Protein AF-A0A1J3JPL5-F1 (afdb_monomer_lite)

InterPro domains:
  IPR000715 Glycosyl transferase, family 4 [PF00953] (182-271)
  IPR033895 UDP-GlcNAc-dolichyl-phosphate GlcNAc phosphotransferase [PTHR10571] (70-271)
  IPR033895 UDP-GlcNAc-dolichyl-phosphate GlcNAc phosphotransferase [cd06855] (116-271)

Sequence (271 aa):
RLELLVKSGENKIQRRGIEGANGSAMTARKRTSSVTNPEKPPASAPTEHKKTAVPGEDFRLAPPKLGVILVISSLLCSLYLYLLCFHYNVDDELKRPILINAGLSLVGFFVTLKLIPVAARYVLRRNMFGFDINKRGTPQGEVKVPESLGIAVGIVFLIVAIIFQFFNFTEDSLWLVEYNAALASICFMILLGFVDDVLDVPWRVKLLLPSFATLPLLMAYAGHTTIVIPKPLVSYVGLKILDLGRIYKLYMALLAVFCTNSINIHAGLNG

Structure (mmCIF, N/CA/C/O backbone):
data_AF-A0A1J3JPL5-F1
#
_entry.id   AF-A0A1J3JPL5-F1
#
loop_
_atom_site.group_PDB
_atom_site.id
_atom_site.type_symbol
_atom_site.label_atom_id
_atom_site.label_alt_id
_atom_site.label_comp_id
_atom_site.label_asym_id
_atom_site.label_entity_id
_atom_site.label_seq_id
_atom_site.pdbx_PDB_ins_code
_atom_site.Cartn_x
_atom_site.Cartn_y
_atom_site.Cartn_z
_atom_site.occupancy
_atom_site.B_iso_or_equiv
_atom_site.auth_seq_id
_atom_site.auth_comp_id
_atom_site.auth_asym_id
_atom_site.auth_atom_id
_atom_site.pdbx_PDB_model_num
ATOM 1 N N . ARG A 1 1 ? -8.039 28.093 8.107 1.00 41.44 1 ARG A N 1
ATOM 2 C CA . ARG A 1 1 ? -8.526 26.688 8.213 1.00 41.44 1 ARG A CA 1
ATOM 3 C C . ARG A 1 1 ? -7.439 25.740 8.739 1.00 41.44 1 ARG A C 1
ATOM 5 O O . ARG A 1 1 ? -7.749 24.997 9.657 1.00 41.44 1 ARG A O 1
ATOM 12 N N . LEU A 1 2 ? -6.181 25.824 8.271 1.00 33.47 2 LEU A N 1
ATOM 13 C CA . LEU A 1 2 ? -5.043 25.101 8.879 1.00 33.47 2 LEU A CA 1
ATOM 14 C C . LEU A 1 2 ? -4.768 25.500 10.343 1.00 33.47 2 LEU A C 1
ATOM 16 O O . LEU A 1 2 ? -4.567 24.632 11.181 1.00 33.47 2 LEU A O 1
ATOM 20 N N . GLU A 1 3 ? -4.856 26.786 10.685 1.00 32.69 3 GLU A N 1
ATOM 21 C CA . GLU A 1 3 ? -4.637 27.247 12.071 1.00 32.69 3 GLU A CA 1
ATOM 22 C C . GLU A 1 3 ? -5.673 26.721 13.077 1.00 32.69 3 GLU A C 1
ATOM 24 O O . GLU A 1 3 ? -5.368 26.554 14.256 1.00 32.69 3 GLU A O 1
ATOM 29 N N . LEU A 1 4 ? -6.894 26.415 12.623 1.00 38.00 4 LEU A N 1
ATOM 30 C CA . LEU A 1 4 ? -7.940 25.851 13.483 1.00 38.00 4 LEU A CA 1
ATOM 31 C C . LEU A 1 4 ? -7.684 24.370 13.799 1.00 38.00 4 LEU A C 1
ATOM 33 O O . LEU A 1 4 ? -8.022 23.917 14.890 1.00 38.00 4 LEU A O 1
ATOM 37 N N . LEU A 1 5 ? -7.042 23.635 12.885 1.00 41.31 5 LEU A N 1
ATOM 38 C CA . LEU A 1 5 ? -6.649 22.241 13.108 1.00 41.31 5 LEU A CA 1
ATOM 39 C C . LEU A 1 5 ? -5.433 22.143 14.039 1.00 41.31 5 LEU A C 1
ATOM 41 O O . LEU A 1 5 ? -5.416 21.287 14.920 1.00 41.31 5 LEU A O 1
ATOM 45 N N . VAL A 1 6 ? -4.480 23.075 13.928 1.00 48.12 6 VAL A N 1
ATOM 46 C CA . VAL A 1 6 ? -3.328 23.167 14.844 1.00 48.12 6 VAL A CA 1
ATOM 47 C C . VAL A 1 6 ? -3.779 23.527 16.267 1.00 48.12 6 VAL A C 1
ATOM 49 O O . VAL A 1 6 ? -3.432 22.820 17.212 1.00 48.12 6 VAL A O 1
ATOM 52 N N . LYS A 1 7 ? -4.664 24.524 16.428 1.00 35.78 7 LYS A N 1
ATOM 53 C CA . LYS A 1 7 ? -5.214 24.901 17.748 1.00 35.78 7 LYS A CA 1
ATOM 54 C C . LYS A 1 7 ? -6.072 23.808 18.394 1.00 35.78 7 LYS A C 1
ATOM 56 O O . LYS A 1 7 ? -6.119 23.699 19.620 1.00 35.78 7 LYS A O 1
ATOM 61 N N . SER A 1 8 ? -6.748 22.977 17.596 1.00 39.91 8 SER A N 1
ATOM 62 C CA . SER A 1 8 ? -7.486 21.822 18.123 1.00 39.91 8 SER A CA 1
ATOM 63 C C . SER A 1 8 ? -6.557 20.712 18.631 1.00 39.91 8 SER A C 1
ATOM 65 O O . SER A 1 8 ? -6.952 19.971 19.532 1.00 39.91 8 SER A O 1
ATOM 67 N N . GLY A 1 9 ? -5.343 20.596 18.081 1.00 44.16 9 GLY A N 1
ATOM 68 C CA . GLY A 1 9 ? -4.308 19.673 18.553 1.00 44.16 9 GLY A CA 1
ATOM 69 C C . GLY A 1 9 ? -3.681 20.119 19.876 1.00 44.16 9 GLY A C 1
ATOM 70 O O . GLY A 1 9 ? -3.590 19.325 20.810 1.00 44.16 9 GLY A O 1
ATOM 71 N N . GLU A 1 10 ? -3.348 21.406 20.006 1.00 42.94 10 GLU A N 1
ATOM 72 C CA . GLU A 1 10 ? -2.731 21.974 21.219 1.00 42.94 10 GLU A CA 1
ATOM 73 C C . GLU A 1 10 ? -3.657 21.905 22.448 1.00 42.94 10 GLU A C 1
ATOM 75 O O . GLU A 1 10 ? -3.236 21.495 23.532 1.00 42.94 10 GLU A O 1
ATOM 80 N N . ASN A 1 11 ? -4.957 22.174 22.277 1.00 35.97 11 ASN A N 1
ATOM 81 C CA . ASN A 1 11 ? -5.938 22.049 23.365 1.00 35.97 11 ASN A CA 1
ATOM 82 C C . ASN A 1 11 ? -6.129 20.602 23.861 1.00 35.97 11 ASN A C 1
ATOM 84 O O . ASN A 1 11 ? -6.555 20.384 24.999 1.00 35.97 11 ASN A O 1
ATOM 88 N N . LYS A 1 12 ? -5.808 19.604 23.028 1.00 40.00 12 LYS A N 1
ATOM 89 C CA . LYS A 1 12 ? -5.864 18.180 23.389 1.00 40.00 12 LYS A CA 1
ATOM 90 C C . LYS A 1 12 ? -4.660 17.768 24.251 1.00 40.00 12 LYS A C 1
ATOM 92 O O . LYS A 1 12 ? -4.802 16.896 25.106 1.00 40.00 12 LYS A O 1
ATOM 97 N N . ILE A 1 13 ? -3.517 18.437 24.076 1.00 45.28 13 ILE A N 1
ATOM 98 C CA . ILE A 1 13 ? -2.277 18.215 24.839 1.00 45.28 13 ILE A CA 1
ATOM 99 C C . ILE A 1 13 ? -2.383 18.844 26.238 1.00 45.28 13 ILE A C 1
ATOM 101 O O . ILE A 1 13 ? -2.080 18.184 27.231 1.00 45.28 13 ILE A O 1
ATOM 105 N N . GLN A 1 14 ? -2.918 20.067 26.347 1.00 35.62 14 GLN A N 1
ATOM 106 C CA . GLN A 1 14 ? -3.049 20.767 27.635 1.00 35.62 14 GLN A CA 1
ATOM 107 C C . GLN A 1 14 ? -3.986 20.039 28.621 1.00 35.62 14 GLN A C 1
ATOM 109 O O . GLN A 1 14 ? -3.725 20.012 29.821 1.00 35.62 14 GLN A O 1
ATOM 114 N N . ARG A 1 15 ? -5.070 19.414 28.130 1.00 39.16 15 ARG A N 1
ATOM 115 C CA . ARG A 1 15 ? -6.028 18.693 28.992 1.00 39.16 15 ARG A CA 1
ATOM 116 C C . ARG A 1 15 ? -5.504 17.352 29.510 1.00 39.16 15 ARG A C 1
ATOM 118 O O . ARG A 1 15 ? -5.891 16.959 30.601 1.00 39.16 15 ARG A O 1
ATOM 125 N N . ARG A 1 16 ? -4.592 16.684 28.790 1.00 44.12 16 ARG A N 1
ATOM 126 C CA . ARG A 1 16 ? -3.962 15.435 29.265 1.00 44.12 16 ARG A CA 1
ATOM 127 C C . ARG A 1 16 ? -2.907 15.670 30.355 1.00 44.12 16 ARG A C 1
ATOM 129 O O . ARG A 1 16 ? -2.669 14.772 31.152 1.00 44.12 16 ARG A O 1
ATOM 136 N N . GLY A 1 17 ? -2.305 16.860 30.424 1.00 35.06 17 GLY A N 1
ATOM 137 C CA . GLY A 1 17 ? -1.271 17.188 31.417 1.00 35.06 17 GLY A CA 1
ATOM 138 C C . GLY A 1 17 ? -1.786 17.514 32.826 1.00 35.06 17 GLY A C 1
ATOM 139 O O . GLY A 1 17 ? -1.004 17.485 33.770 1.00 35.06 17 GLY A O 1
ATOM 140 N N . ILE A 1 18 ? -3.080 17.815 32.991 1.00 38.78 18 ILE A N 1
ATOM 141 C CA . ILE A 1 18 ? -3.645 18.272 34.277 1.00 38.78 18 ILE A CA 1
ATOM 142 C C . ILE A 1 18 ? -4.254 17.113 35.091 1.00 38.78 18 ILE A C 1
ATOM 144 O O . ILE A 1 18 ? -4.321 17.191 36.313 1.00 38.78 18 ILE A O 1
ATOM 148 N N . GLU A 1 19 ? -4.615 15.992 34.459 1.00 37.84 19 GLU A N 1
ATOM 149 C CA . GLU A 1 19 ? -5.213 14.831 35.150 1.00 37.84 19 GLU A CA 1
ATOM 150 C C . GLU A 1 19 ? -4.178 13.848 35.747 1.00 37.84 19 GLU A C 1
ATOM 152 O O . GLU A 1 19 ? -4.556 12.843 36.343 1.00 37.84 19 GLU A O 1
ATOM 157 N N . GLY A 1 20 ? -2.873 14.125 35.624 1.00 35.16 20 GLY A N 1
ATOM 158 C CA . GLY A 1 20 ? -1.795 13.182 35.967 1.00 35.16 20 GLY A CA 1
ATOM 159 C C . GLY A 1 20 ? -1.002 13.449 37.253 1.00 35.16 20 GLY A C 1
ATOM 160 O O . GLY A 1 20 ? -0.076 12.695 37.540 1.00 35.16 20 GLY A O 1
ATOM 161 N N . ALA A 1 21 ? -1.307 14.493 38.027 1.00 36.19 21 ALA A N 1
ATOM 162 C CA . ALA A 1 21 ? -0.484 14.868 39.181 1.00 36.19 21 ALA A CA 1
ATOM 163 C C . ALA A 1 21 ? -1.326 15.228 40.410 1.00 36.19 21 ALA A C 1
ATOM 165 O O . ALA A 1 21 ? -1.590 16.398 40.662 1.00 36.19 21 ALA A O 1
ATOM 166 N N . ASN A 1 22 ? -1.737 14.219 41.185 1.00 32.38 22 ASN A N 1
ATOM 167 C CA . ASN A 1 22 ? -1.885 14.335 42.639 1.00 32.38 22 ASN A CA 1
ATOM 168 C C . ASN A 1 22 ? -2.129 12.963 43.281 1.00 32.38 22 ASN A C 1
ATOM 170 O O . ASN A 1 22 ? -3.141 12.321 43.016 1.00 32.38 22 ASN A O 1
ATOM 174 N N . GLY A 1 23 ? -1.228 12.557 44.181 1.00 27.27 23 GLY A N 1
ATOM 175 C CA . GLY A 1 23 ? -1.520 11.523 45.175 1.00 27.27 23 GLY A CA 1
ATOM 176 C C . GLY A 1 23 ? -0.422 10.487 45.398 1.00 27.27 23 GLY A C 1
ATOM 177 O O . GLY A 1 23 ? -0.579 9.345 44.990 1.00 27.27 23 GLY A O 1
ATOM 178 N N . SER A 1 24 ? 0.642 10.852 46.120 1.00 28.86 24 SER A N 1
ATOM 179 C CA . SER A 1 24 ? 1.223 9.956 47.131 1.00 28.86 24 SER A CA 1
ATOM 180 C C . SER A 1 24 ? 2.149 10.740 48.062 1.00 28.86 24 SER A C 1
ATOM 182 O O . SER A 1 24 ? 3.221 11.185 47.662 1.00 28.86 24 SER A O 1
ATOM 184 N N . ALA A 1 25 ? 1.727 10.925 49.310 1.00 29.00 25 ALA A N 1
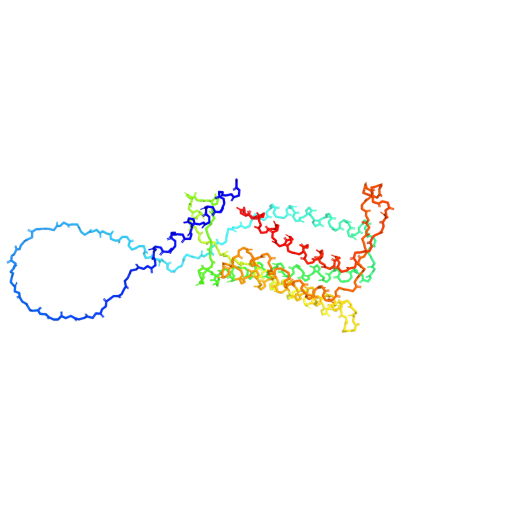ATOM 185 C CA . ALA A 1 25 ? 2.593 11.352 50.399 1.00 29.00 25 ALA A CA 1
ATOM 186 C C . ALA A 1 25 ? 2.282 10.473 51.611 1.00 29.00 25 ALA A C 1
ATOM 188 O O . ALA A 1 25 ? 1.142 10.420 52.071 1.00 29.00 25 ALA A O 1
ATOM 189 N N . MET A 1 26 ? 3.295 9.783 52.129 1.00 26.23 26 MET A N 1
ATOM 190 C CA . MET A 1 26 ? 3.208 9.061 53.392 1.00 26.23 26 MET A CA 1
ATOM 191 C C . MET A 1 26 ? 4.551 9.166 54.112 1.00 26.23 26 MET A C 1
ATOM 193 O O . MET A 1 26 ? 5.509 8.550 53.674 1.00 26.23 26 MET A O 1
ATOM 197 N N . THR A 1 27 ? 4.596 9.914 55.220 1.00 26.75 27 THR A N 1
ATOM 198 C CA . THR A 1 27 ? 5.429 9.604 56.399 1.00 26.75 27 THR A CA 1
ATOM 199 C C . THR A 1 27 ? 4.958 10.386 57.634 1.00 26.75 27 THR A C 1
ATOM 201 O O . THR A 1 27 ? 5.036 11.608 57.692 1.00 26.75 27 THR A O 1
ATOM 204 N N . ALA A 1 28 ? 4.471 9.607 58.603 1.00 26.25 28 ALA A N 1
ATOM 205 C CA . ALA A 1 28 ? 4.428 9.739 60.064 1.00 26.25 28 ALA A CA 1
ATOM 206 C C . ALA A 1 28 ? 4.754 11.074 60.781 1.00 26.25 28 ALA A C 1
ATOM 208 O O . ALA A 1 28 ? 5.889 11.543 60.751 1.00 26.25 28 ALA A O 1
ATOM 209 N N . ARG A 1 29 ? 3.852 11.490 61.695 1.00 25.83 29 ARG A N 1
ATOM 210 C CA . ARG A 1 29 ? 4.220 11.796 63.098 1.00 25.83 29 ARG A CA 1
ATOM 211 C C . ARG A 1 29 ? 3.028 11.729 64.073 1.00 25.83 29 ARG A C 1
ATOM 213 O O . ARG A 1 29 ? 1.902 12.072 63.748 1.00 25.83 29 ARG A O 1
ATOM 220 N N . LYS A 1 30 ? 3.344 11.256 65.278 1.00 25.28 30 LYS A N 1
ATOM 221 C CA . LYS A 1 30 ? 2.524 10.876 66.445 1.00 25.28 30 LYS A CA 1
ATOM 222 C C . LYS A 1 30 ? 2.245 12.078 67.373 1.00 25.28 30 LYS A C 1
ATOM 224 O O . LYS A 1 30 ? 3.200 12.804 67.644 1.00 25.28 30 LYS A O 1
ATOM 229 N N . ARG A 1 31 ? 1.028 12.225 67.936 1.00 25.31 31 ARG A N 1
ATOM 230 C CA . ARG A 1 31 ? 0.729 12.766 69.295 1.00 25.31 31 ARG A CA 1
ATOM 231 C C . ARG A 1 31 ? -0.776 12.701 69.642 1.00 25.31 31 ARG A C 1
ATOM 233 O O . ARG A 1 31 ? -1.604 12.438 68.785 1.00 25.31 31 ARG A O 1
ATOM 240 N N . THR A 1 32 ? -1.060 12.829 70.933 1.00 23.09 32 THR A N 1
ATOM 241 C CA . THR A 1 32 ? -2.105 12.202 71.765 1.00 23.09 32 THR A CA 1
ATOM 242 C C . THR A 1 32 ? -3.350 13.062 72.080 1.00 23.09 32 THR A C 1
ATOM 244 O O . THR A 1 32 ? -3.225 14.266 72.250 1.00 23.09 32 THR A O 1
ATOM 247 N N . SER A 1 33 ? -4.495 12.370 72.254 1.00 24.38 33 SER A N 1
ATOM 248 C CA . SER A 1 33 ? -5.635 12.554 73.202 1.00 24.38 33 SER A CA 1
ATOM 249 C C . SER A 1 33 ? -6.344 13.912 73.405 1.00 24.38 33 SER A C 1
ATOM 251 O O . SER A 1 33 ? -5.737 14.837 73.934 1.00 24.38 33 SER A O 1
ATOM 253 N N . SER A 1 34 ? -7.681 13.959 73.227 1.00 24.31 34 SER A N 1
ATOM 254 C CA . SER A 1 34 ? -8.709 14.040 74.311 1.00 24.31 34 SER A CA 1
ATOM 255 C C . SER A 1 34 ? -10.142 14.382 73.802 1.00 24.31 34 SER A C 1
ATOM 257 O O . SER A 1 34 ? -10.294 15.313 73.027 1.00 24.31 34 SER A O 1
ATOM 259 N N . VAL A 1 35 ? -11.139 13.574 74.242 1.00 26.11 35 VAL A N 1
ATOM 260 C CA . VAL A 1 35 ? -12.499 13.893 74.798 1.00 26.11 35 VAL A CA 1
ATOM 261 C C . VAL A 1 35 ? -13.408 14.842 73.957 1.00 26.11 35 VAL A C 1
ATOM 263 O O . VAL A 1 35 ? -12.996 15.943 73.641 1.00 26.11 35 VAL A O 1
ATOM 266 N N . THR A 1 36 ? -14.646 14.560 73.501 1.00 26.42 36 THR A N 1
ATOM 267 C CA . THR A 1 36 ? -15.900 14.052 74.126 1.00 26.42 36 THR A CA 1
ATOM 268 C C . THR A 1 36 ? -16.977 13.882 73.019 1.00 26.42 36 THR A C 1
ATOM 270 O O . THR A 1 36 ? -16.936 14.612 72.035 1.00 26.42 36 THR A O 1
ATOM 273 N N . ASN A 1 37 ? -17.972 13.005 73.208 1.00 24.16 37 ASN A N 1
ATOM 274 C CA . ASN A 1 37 ? -19.240 12.897 72.439 1.00 24.16 37 ASN A CA 1
ATOM 275 C C . ASN A 1 37 ? -20.404 13.414 73.329 1.00 24.16 37 ASN A C 1
ATOM 277 O O . ASN A 1 37 ? -20.222 13.330 74.550 1.00 24.16 37 ASN A O 1
ATOM 281 N N . PRO A 1 38 ? -21.566 13.910 72.815 1.00 37.50 38 PRO A N 1
ATOM 282 C CA . PRO A 1 38 ? -22.599 13.014 72.240 1.00 37.50 38 PRO A CA 1
ATOM 283 C C . PRO A 1 38 ? -23.593 13.559 71.159 1.00 37.50 38 PRO A C 1
ATOM 285 O O . PRO A 1 38 ? -23.856 14.749 71.055 1.00 37.50 38 PRO A O 1
ATOM 288 N N . GLU A 1 39 ? -24.200 12.585 70.453 1.00 27.91 39 GLU A N 1
ATOM 289 C CA . GLU A 1 39 ? -25.552 12.488 69.826 1.00 27.91 39 GLU A CA 1
ATOM 290 C C . GLU A 1 39 ? -25.968 13.110 68.453 1.00 27.91 39 GLU A C 1
ATOM 292 O O . GLU A 1 39 ? -25.460 14.118 67.990 1.00 27.91 39 GLU A O 1
ATOM 297 N N . LYS A 1 40 ? -26.887 12.372 67.784 1.00 27.92 40 LYS A N 1
ATOM 298 C CA . LYS A 1 40 ? -27.252 12.187 66.337 1.00 27.92 40 LYS A CA 1
ATOM 299 C C . LYS A 1 40 ? -28.338 13.180 65.817 1.00 27.92 40 LYS A C 1
ATOM 301 O O . LYS A 1 40 ? -28.951 13.805 66.676 1.00 27.92 40 LYS A O 1
ATOM 306 N N . PRO A 1 41 ? -28.684 13.308 64.495 1.00 34.78 41 PRO A N 1
ATOM 307 C CA . PRO A 1 41 ? -29.253 12.258 63.597 1.00 34.78 41 PRO A CA 1
ATOM 308 C C . PRO A 1 41 ? -28.713 12.258 62.126 1.00 34.78 41 PRO A C 1
ATOM 310 O O . PRO A 1 41 ? -27.893 13.103 61.780 1.00 34.78 41 PRO A O 1
ATOM 313 N N . PRO A 1 42 ? -29.087 11.290 61.247 1.00 36.81 42 PRO A N 1
ATOM 314 C CA . PRO A 1 42 ? -28.326 10.963 60.034 1.00 36.81 42 PRO A CA 1
ATOM 315 C C . PRO A 1 42 ? -28.787 11.736 58.787 1.00 36.81 42 PRO A C 1
ATOM 317 O O . PRO A 1 42 ? -29.983 11.814 58.516 1.00 36.81 42 PRO A O 1
ATOM 320 N N . ALA A 1 43 ? -27.846 12.217 57.968 1.00 30.09 43 ALA A N 1
ATOM 321 C CA . ALA A 1 43 ? -28.144 12.777 56.649 1.00 30.09 43 ALA A CA 1
ATOM 322 C C . ALA A 1 43 ? -27.091 12.360 55.605 1.00 30.09 43 ALA A C 1
ATOM 324 O O . ALA A 1 43 ? -25.921 12.719 55.696 1.00 30.09 43 ALA A O 1
ATOM 325 N N . SER A 1 44 ? -27.563 11.564 54.638 1.00 29.06 44 SER A N 1
ATOM 326 C CA . SER A 1 44 ? -27.086 11.393 53.255 1.00 29.06 44 SER A CA 1
ATOM 327 C C . SER A 1 44 ? -25.572 11.330 52.998 1.00 29.06 44 SER A C 1
ATOM 329 O O . SER A 1 44 ? -24.917 12.347 52.771 1.00 29.06 44 SER A O 1
ATOM 331 N N . ALA A 1 45 ? -25.047 10.108 52.884 1.00 31.16 45 ALA A N 1
ATOM 332 C CA . ALA A 1 45 ? -23.809 9.854 52.152 1.00 31.16 45 ALA A CA 1
ATOM 333 C C . ALA A 1 45 ? -24.024 10.145 50.648 1.00 31.16 45 ALA A C 1
ATOM 335 O O . ALA A 1 45 ? -25.042 9.710 50.102 1.00 31.16 45 ALA A O 1
ATOM 336 N N . PRO A 1 46 ? -23.098 10.826 49.949 1.00 31.23 46 PRO A N 1
ATOM 337 C CA . PRO A 1 46 ? -23.132 10.891 48.497 1.00 31.23 46 PRO A CA 1
ATOM 338 C C . PRO A 1 46 ? -22.802 9.504 47.945 1.00 31.23 46 PRO A C 1
ATOM 340 O O . PRO A 1 46 ? -21.738 8.946 48.215 1.00 31.23 46 PRO A O 1
ATOM 343 N N . THR A 1 47 ? -23.722 8.943 47.172 1.00 28.80 47 THR A N 1
ATOM 344 C CA . THR A 1 47 ? -23.496 7.766 46.339 1.00 28.80 47 THR A CA 1
ATOM 345 C C . THR A 1 47 ? -22.378 8.077 45.344 1.00 28.80 47 THR A C 1
ATOM 347 O O . THR A 1 47 ? -22.599 8.709 44.312 1.00 28.80 47 THR A O 1
ATOM 350 N N . GLU A 1 48 ? -21.157 7.627 45.637 1.00 30.02 48 GLU A N 1
ATOM 351 C CA . GLU A 1 48 ? -20.146 7.425 44.606 1.00 30.02 48 GLU A CA 1
ATOM 352 C C . GLU A 1 48 ? -20.718 6.420 43.602 1.00 30.02 48 GLU A C 1
ATOM 354 O O . GLU A 1 48 ? -20.807 5.220 43.871 1.00 30.02 48 GLU A O 1
ATOM 359 N N . HIS A 1 49 ? -21.095 6.898 42.417 1.00 32.28 49 HIS A N 1
ATOM 360 C CA . HIS A 1 49 ? -21.237 6.047 41.244 1.00 32.28 49 HIS A CA 1
ATOM 361 C C . HIS A 1 49 ? -19.852 5.522 40.850 1.00 32.28 49 HIS A C 1
ATOM 363 O O . HIS A 1 49 ? -19.246 5.944 39.867 1.00 32.28 49 HIS A O 1
ATOM 369 N N . LYS A 1 50 ? -19.354 4.544 41.608 1.00 30.27 50 LYS A N 1
ATOM 370 C CA . LYS A 1 50 ? -18.366 3.593 41.119 1.00 30.27 50 LYS A CA 1
ATOM 371 C C . LYS A 1 50 ? -19.079 2.775 40.047 1.00 30.27 50 LYS A C 1
ATOM 373 O O . LYS A 1 50 ? -19.734 1.779 40.340 1.00 30.27 50 LYS A O 1
ATOM 378 N N . LYS A 1 51 ? -19.002 3.228 38.792 1.00 32.50 51 LYS A N 1
ATOM 379 C CA . LYS A 1 51 ? -19.219 2.349 37.642 1.00 32.50 51 LYS A CA 1
ATOM 380 C C . LYS A 1 51 ? -18.133 1.284 37.726 1.00 32.50 51 LYS A C 1
ATOM 382 O O . LYS A 1 51 ? -17.003 1.489 37.294 1.00 32.50 51 LYS A O 1
ATOM 387 N N . THR A 1 52 ? -18.470 0.176 38.368 1.00 30.55 52 THR A N 1
ATOM 388 C CA . THR A 1 52 ? -17.753 -1.085 38.276 1.00 30.55 52 THR A CA 1
ATOM 389 C C . THR A 1 52 ? -17.630 -1.387 36.789 1.00 30.55 52 THR A C 1
ATOM 391 O O . THR A 1 52 ? -18.624 -1.680 36.128 1.00 30.55 52 THR A O 1
ATOM 394 N N . ALA A 1 53 ? -16.429 -1.216 36.237 1.00 33.53 53 ALA A N 1
ATOM 395 C CA . ALA A 1 53 ? -16.115 -1.683 34.900 1.00 33.53 53 ALA A CA 1
ATOM 396 C C . ALA A 1 53 ? -16.404 -3.185 34.871 1.00 33.53 53 ALA A C 1
ATOM 398 O O . ALA A 1 53 ? -15.711 -3.970 35.518 1.00 33.53 53 ALA A O 1
ATOM 399 N N . VAL A 1 54 ? -17.472 -3.562 34.173 1.00 33.19 54 VAL A N 1
ATOM 400 C CA . VAL A 1 54 ? -17.788 -4.956 33.889 1.00 33.19 54 VAL A CA 1
ATOM 401 C C . VAL A 1 54 ? -16.639 -5.492 33.028 1.00 33.19 54 VAL A C 1
ATOM 403 O O . VAL A 1 54 ? -16.398 -4.957 31.942 1.00 33.19 54 VAL A O 1
ATOM 406 N N . PRO A 1 55 ? -15.888 -6.508 33.482 1.00 37.16 55 PRO A N 1
ATOM 407 C CA . PRO A 1 55 ? -14.888 -7.150 32.650 1.00 37.16 55 PRO A CA 1
ATOM 408 C C . PRO A 1 55 ? -15.634 -8.033 31.649 1.00 37.16 55 PRO A C 1
ATOM 410 O O . PRO A 1 55 ? -15.999 -9.160 31.967 1.00 37.16 55 PRO A O 1
ATOM 413 N N . GLY A 1 56 ? -15.926 -7.492 30.465 1.00 43.09 56 GLY A N 1
ATOM 414 C CA . GLY A 1 56 ? -16.618 -8.248 29.419 1.00 43.09 56 GLY A CA 1
ATOM 415 C C . GLY A 1 56 ? -17.476 -7.450 28.441 1.00 43.09 56 GLY A C 1
ATOM 416 O O . GLY A 1 56 ? -18.388 -8.033 27.864 1.00 43.09 56 GLY A O 1
ATOM 417 N N . GLU A 1 57 ? -17.234 -6.154 28.213 1.00 48.97 57 GLU A N 1
ATOM 418 C CA . GLU A 1 57 ? -17.736 -5.556 26.968 1.00 48.97 57 GLU A CA 1
ATOM 419 C C . GLU A 1 57 ? -16.927 -6.131 25.803 1.00 48.97 57 GLU A C 1
ATOM 421 O O . GLU A 1 57 ? -15.854 -5.644 25.440 1.00 48.97 57 GLU A O 1
ATOM 426 N N . ASP A 1 58 ? -17.427 -7.243 25.267 1.00 57.47 58 ASP A N 1
ATOM 427 C CA . ASP A 1 58 ? -16.911 -7.870 24.064 1.00 57.47 58 ASP A CA 1
ATOM 428 C C . ASP A 1 58 ? -16.882 -6.826 22.948 1.00 57.47 58 ASP A C 1
ATOM 430 O O . ASP A 1 58 ? -17.921 -6.383 22.455 1.00 57.47 58 ASP A O 1
ATOM 434 N N . PHE A 1 59 ? -15.676 -6.433 22.540 1.00 62.47 59 PHE A N 1
ATOM 435 C CA . PHE A 1 59 ? -15.463 -5.641 21.339 1.00 62.47 59 PHE A CA 1
ATOM 436 C C . PHE A 1 59 ? -16.190 -6.311 20.163 1.00 62.47 59 PHE A C 1
ATOM 438 O O . PHE A 1 59 ? -15.802 -7.387 19.697 1.00 62.47 59 PHE A O 1
ATOM 445 N N . ARG A 1 60 ? -17.270 -5.677 19.703 1.00 67.19 60 ARG A N 1
ATOM 446 C CA . ARG A 1 60 ? -18.099 -6.138 18.589 1.00 67.19 60 ARG A CA 1
ATOM 447 C C . ARG A 1 60 ? -17.861 -5.229 17.395 1.00 67.19 60 ARG A C 1
ATOM 449 O O . ARG A 1 60 ? -18.282 -4.076 17.395 1.00 67.19 60 ARG A O 1
ATOM 456 N N . LEU A 1 61 ? -17.193 -5.759 16.370 1.00 69.12 61 LEU A N 1
ATOM 457 C CA . LEU A 1 61 ? -17.129 -5.086 15.075 1.00 69.12 61 LEU A CA 1
ATOM 458 C C . LEU A 1 61 ? -18.547 -4.926 14.520 1.00 69.12 61 LEU A C 1
ATOM 460 O O . LEU A 1 61 ? -19.358 -5.854 14.591 1.00 69.12 61 LEU A O 1
ATOM 464 N N . ALA A 1 62 ? -18.831 -3.756 13.949 1.00 73.69 62 ALA A N 1
ATOM 465 C CA . ALA A 1 62 ? -20.074 -3.545 13.225 1.00 73.69 62 ALA A CA 1
ATOM 466 C C . ALA A 1 62 ? -20.175 -4.558 12.067 1.00 73.69 62 ALA A C 1
ATOM 468 O O . ALA A 1 62 ? -19.163 -4.839 11.415 1.00 73.69 62 ALA A O 1
ATOM 469 N N . PRO A 1 63 ? -21.370 -5.113 11.795 1.00 76.38 63 PRO A N 1
ATOM 470 C CA . PRO A 1 63 ? -21.533 -6.054 10.702 1.00 76.38 63 PRO A CA 1
ATOM 471 C C . PRO A 1 63 ? -21.187 -5.375 9.366 1.00 76.38 63 PRO A C 1
ATOM 473 O O . PRO A 1 63 ? -21.568 -4.220 9.141 1.00 76.38 63 PRO A O 1
ATOM 476 N N . PRO A 1 64 ? -20.469 -6.066 8.465 1.00 80.88 64 PRO A N 1
ATOM 477 C CA . PRO A 1 64 ? -20.102 -5.505 7.174 1.00 80.88 64 PRO A CA 1
ATOM 478 C C . PRO A 1 64 ? -21.341 -5.269 6.304 1.00 80.88 64 PRO A C 1
ATOM 480 O O . PRO A 1 64 ? -22.277 -6.070 6.290 1.00 80.88 64 PRO A O 1
ATOM 483 N N . LYS A 1 65 ? -21.319 -4.198 5.499 1.00 86.44 65 LYS A N 1
ATOM 484 C CA . LYS A 1 65 ? -22.328 -3.933 4.457 1.00 86.44 65 LYS A CA 1
ATOM 485 C C . LYS A 1 65 ? -22.096 -4.841 3.242 1.00 86.44 65 LYS A C 1
ATOM 487 O O . LYS A 1 65 ? -21.785 -4.362 2.154 1.00 86.44 65 LYS A O 1
ATOM 492 N N . LEU A 1 66 ? -22.232 -6.153 3.441 1.00 85.56 66 LEU A N 1
ATOM 493 C CA . LEU A 1 66 ? -21.895 -7.191 2.459 1.00 85.56 66 LEU A CA 1
ATOM 494 C C . LEU A 1 66 ? -22.538 -6.955 1.094 1.00 85.56 66 LEU A C 1
ATOM 496 O O . LEU A 1 66 ? -21.849 -7.083 0.095 1.00 85.56 66 LEU A O 1
ATOM 500 N N . GLY A 1 67 ? -23.811 -6.551 1.037 1.00 87.56 67 GLY A N 1
ATOM 501 C CA . GLY A 1 67 ? -24.487 -6.284 -0.238 1.00 87.56 67 GLY A CA 1
ATOM 502 C C . GLY A 1 67 ? -23.807 -5.183 -1.058 1.00 87.56 67 GLY A C 1
ATOM 503 O O . GLY A 1 67 ? -23.510 -5.383 -2.230 1.00 87.56 67 GLY A O 1
ATOM 504 N N . VAL A 1 68 ? -23.486 -4.047 -0.430 1.00 88.31 68 VAL A N 1
ATOM 505 C CA . VAL A 1 68 ? -22.795 -2.929 -1.099 1.00 88.31 68 VAL A CA 1
ATOM 506 C C . VAL A 1 68 ? -21.386 -3.341 -1.521 1.00 88.31 68 VAL A C 1
ATOM 508 O O . VAL A 1 68 ? -20.980 -3.070 -2.647 1.00 88.31 68 VAL A O 1
ATOM 511 N N . ILE A 1 69 ? -20.664 -4.032 -0.633 1.00 87.69 69 ILE A N 1
ATOM 512 C CA . ILE A 1 69 ? -19.312 -4.526 -0.911 1.00 87.69 69 ILE A CA 1
ATOM 513 C C . ILE A 1 69 ? -19.341 -5.485 -2.102 1.00 87.69 69 ILE A C 1
ATOM 515 O O . ILE A 1 69 ? -18.583 -5.294 -3.041 1.00 87.69 69 ILE A O 1
ATOM 519 N N . LEU A 1 70 ? -20.250 -6.461 -2.115 1.00 90.50 70 LEU A N 1
ATOM 520 C CA . LEU A 1 70 ? -20.378 -7.436 -3.198 1.00 90.50 70 LEU A CA 1
ATOM 521 C C . LEU A 1 70 ? -20.698 -6.772 -4.536 1.00 90.50 70 LEU A C 1
ATOM 523 O O . LEU A 1 70 ? -20.100 -7.143 -5.539 1.00 90.50 70 LEU A O 1
ATOM 527 N N . VAL A 1 71 ? -21.589 -5.776 -4.563 1.00 93.00 71 VAL A N 1
ATOM 528 C CA . VAL A 1 71 ? -21.919 -5.045 -5.798 1.00 93.00 71 VAL A CA 1
ATOM 529 C C . VAL A 1 71 ? -20.697 -4.297 -6.334 1.00 93.00 71 VAL A C 1
ATOM 531 O O . VAL A 1 71 ? -20.350 -4.455 -7.504 1.00 93.00 71 VAL A O 1
ATOM 534 N N . ILE A 1 72 ? -20.010 -3.524 -5.486 1.00 91.06 72 ILE A N 1
ATOM 535 C CA . ILE A 1 72 ? -18.825 -2.754 -5.896 1.00 91.06 72 ILE A CA 1
ATOM 536 C C . ILE A 1 72 ? -17.687 -3.696 -6.305 1.00 91.06 72 ILE A C 1
ATOM 538 O O . ILE A 1 72 ? -17.087 -3.515 -7.363 1.00 91.06 72 ILE A O 1
ATOM 542 N N . SER A 1 73 ? -17.410 -4.730 -5.508 1.00 90.19 73 SER A N 1
ATOM 543 C CA . SER A 1 73 ? -16.384 -5.727 -5.813 1.00 90.19 73 SER A CA 1
ATOM 544 C C . SER A 1 73 ? -16.698 -6.481 -7.100 1.00 90.19 73 SER A C 1
ATOM 546 O O . SER A 1 73 ? -15.801 -6.664 -7.912 1.00 90.19 73 SER A O 1
ATOM 548 N N . SER A 1 74 ? -17.954 -6.868 -7.338 1.00 92.00 74 SER A N 1
ATOM 549 C CA . SER A 1 74 ? -18.353 -7.522 -8.587 1.00 92.00 74 SER A CA 1
ATOM 550 C C . SER A 1 74 ? -18.154 -6.602 -9.787 1.00 92.00 74 SER A C 1
ATOM 552 O O . SER A 1 74 ? -17.642 -7.051 -10.808 1.00 92.00 74 SER A O 1
ATOM 554 N N . LEU A 1 75 ? -18.510 -5.318 -9.672 1.00 93.25 75 LEU A N 1
ATOM 555 C CA . LEU A 1 75 ? -18.302 -4.340 -10.740 1.00 93.25 75 LEU A CA 1
ATOM 556 C C . LEU A 1 75 ? -16.809 -4.206 -11.077 1.00 93.25 75 LEU A C 1
ATOM 558 O O . LEU A 1 75 ? -16.423 -4.376 -12.232 1.00 93.25 75 LEU A O 1
ATOM 562 N N . LEU A 1 76 ? -15.963 -3.981 -10.069 1.00 91.88 76 LEU A N 1
ATOM 563 C CA . LEU A 1 76 ? -14.520 -3.811 -10.257 1.00 91.88 76 LEU A CA 1
ATOM 564 C C . LEU A 1 76 ? -13.841 -5.093 -10.760 1.00 91.88 76 LEU A C 1
ATOM 566 O O . LEU A 1 76 ? -13.044 -5.035 -11.695 1.00 91.88 76 LEU A O 1
ATOM 570 N N . CYS A 1 77 ? -14.187 -6.255 -10.196 1.00 90.19 77 CYS A N 1
ATOM 571 C CA . CYS A 1 77 ? -13.655 -7.541 -10.642 1.00 90.19 77 CYS A CA 1
ATOM 572 C C . CYS A 1 77 ? -14.102 -7.873 -12.066 1.00 90.19 77 CYS A C 1
ATOM 574 O O . CYS A 1 77 ? -13.290 -8.358 -12.845 1.00 90.19 77 CYS A O 1
ATOM 576 N N . SER A 1 78 ? -15.356 -7.593 -12.435 1.00 91.44 78 SER A N 1
ATOM 577 C CA . SER A 1 78 ? -15.837 -7.840 -13.799 1.00 91.44 78 SER A CA 1
ATOM 578 C C . SER A 1 78 ? -15.094 -6.988 -14.827 1.00 91.44 78 SER A C 1
ATOM 580 O O . SER A 1 78 ? -14.676 -7.513 -15.856 1.00 91.44 78 SER A O 1
ATOM 582 N N . LEU A 1 79 ? -14.840 -5.709 -14.519 1.00 92.12 79 LEU A N 1
ATOM 583 C CA . LEU A 1 79 ? -14.048 -4.828 -15.372 1.00 92.12 79 LEU A CA 1
ATOM 584 C C . LEU A 1 79 ? -12.603 -5.324 -15.495 1.00 92.12 79 LEU A C 1
ATOM 586 O O . LEU A 1 79 ? -12.068 -5.391 -16.599 1.00 92.12 79 LEU A O 1
ATOM 590 N N . TYR A 1 80 ? -11.984 -5.706 -14.377 1.00 88.50 80 TYR A N 1
ATOM 591 C CA . TYR A 1 80 ? -10.625 -6.243 -14.371 1.00 88.50 80 TYR A CA 1
ATOM 592 C C . TYR A 1 80 ? -10.511 -7.533 -15.194 1.00 88.50 80 TYR A C 1
ATOM 594 O O . TYR A 1 80 ? -9.641 -7.634 -16.056 1.00 88.50 80 TYR A O 1
ATOM 602 N N . LEU A 1 81 ? -11.418 -8.492 -14.983 1.00 88.81 81 LEU A N 1
ATOM 603 C CA . LEU A 1 81 ? -11.452 -9.753 -15.726 1.00 88.81 81 LEU A CA 1
ATOM 604 C C . LEU A 1 81 ? -11.737 -9.530 -17.212 1.00 88.81 81 LEU A C 1
ATOM 606 O O . LEU A 1 81 ? -11.120 -10.178 -18.049 1.00 88.81 81 LEU A O 1
ATOM 610 N N . TYR A 1 82 ? -12.619 -8.587 -17.555 1.00 90.44 82 TYR A N 1
ATOM 611 C CA . TYR A 1 82 ? -12.862 -8.222 -18.947 1.00 90.44 82 TYR A CA 1
ATOM 612 C C . TYR A 1 82 ? -11.581 -7.725 -19.626 1.00 90.44 82 TYR A C 1
ATOM 614 O O . TYR A 1 82 ? -11.207 -8.215 -20.692 1.00 90.44 82 TYR A O 1
ATOM 622 N N . LEU A 1 83 ? -10.878 -6.785 -18.987 1.00 90.12 83 LEU A N 1
ATOM 623 C CA . LEU A 1 83 ? -9.630 -6.247 -19.520 1.00 90.12 83 LEU A CA 1
ATOM 624 C C . LEU A 1 83 ? -8.563 -7.337 -19.657 1.00 90.12 83 LEU A C 1
ATOM 626 O O . LEU A 1 83 ? -7.913 -7.417 -20.696 1.00 90.12 83 LEU A O 1
ATOM 630 N N . LEU A 1 84 ? -8.418 -8.186 -18.638 1.00 85.94 84 LEU A N 1
ATOM 631 C CA . LEU A 1 84 ? -7.412 -9.243 -18.592 1.00 85.94 84 LEU A CA 1
ATOM 632 C C . LEU A 1 84 ? -7.665 -10.357 -19.618 1.00 85.94 84 LEU A C 1
ATOM 634 O O . LEU A 1 84 ? -6.715 -10.873 -20.195 1.00 85.94 84 LEU A O 1
ATOM 638 N N . CYS A 1 85 ? -8.924 -10.755 -19.821 1.00 85.38 85 CYS A N 1
ATOM 639 C CA . CYS A 1 85 ? -9.263 -11.917 -20.643 1.00 85.38 85 CYS A CA 1
ATOM 640 C C . CYS A 1 85 ? -9.624 -11.572 -22.093 1.00 85.38 85 CYS A C 1
ATOM 642 O O . CYS A 1 85 ? -9.447 -12.423 -22.961 1.00 85.38 85 CYS A O 1
ATOM 644 N N . PHE A 1 86 ? -10.154 -10.372 -22.362 1.00 87.75 86 PHE A N 1
ATOM 645 C CA . PHE A 1 86 ? -10.712 -10.030 -23.678 1.00 87.75 86 PHE A CA 1
ATOM 646 C C . PHE A 1 86 ? -10.046 -8.834 -24.356 1.00 87.75 86 PHE A C 1
ATOM 648 O O . PHE A 1 86 ? -10.067 -8.762 -25.582 1.00 87.75 86 PHE A O 1
ATOM 655 N N . HIS A 1 87 ? -9.485 -7.885 -23.599 1.00 90.75 87 HIS A N 1
ATOM 656 C CA . HIS A 1 87 ? -8.909 -6.674 -24.191 1.00 90.75 87 HIS A CA 1
ATOM 657 C C . HIS A 1 87 ? -7.394 -6.762 -24.375 1.00 90.75 87 HIS A C 1
ATOM 659 O O . HIS A 1 87 ? -6.879 -6.412 -25.435 1.00 90.75 87 HIS A O 1
ATOM 665 N N . TYR A 1 88 ? -6.681 -7.226 -23.349 1.00 88.06 88 TYR A N 1
ATOM 666 C CA . TYR A 1 88 ? -5.232 -7.358 -23.388 1.00 88.06 88 TYR A CA 1
ATOM 667 C C . TYR A 1 88 ? -4.828 -8.785 -23.741 1.00 88.06 88 TYR A C 1
ATOM 669 O O . TYR A 1 88 ? -5.298 -9.747 -23.139 1.00 88.06 88 TYR A O 1
ATOM 677 N N . ASN A 1 89 ? -3.921 -8.917 -24.707 1.00 87.69 89 ASN A N 1
ATOM 678 C CA . ASN A 1 89 ? -3.290 -10.193 -25.008 1.00 87.69 89 ASN A CA 1
ATOM 679 C C . ASN A 1 89 ? -2.150 -10.408 -24.005 1.00 87.69 89 ASN A C 1
ATOM 681 O O . ASN A 1 89 ? -1.075 -9.833 -24.153 1.00 87.69 89 ASN A O 1
ATOM 685 N N . VAL A 1 90 ? -2.439 -11.132 -22.923 1.00 86.00 90 VAL A N 1
ATOM 686 C CA . VAL A 1 90 ? -1.471 -11.415 -21.857 1.00 86.00 90 VAL A CA 1
ATOM 687 C C . VAL A 1 90 ? -0.545 -12.538 -22.306 1.00 86.00 90 VAL A C 1
ATOM 689 O O . VAL A 1 90 ? -1.028 -13.618 -22.654 1.00 86.00 90 VAL A O 1
ATOM 692 N N . ASP A 1 91 ? 0.764 -12.300 -22.232 1.00 88.44 91 ASP A N 1
ATOM 693 C CA . ASP A 1 91 ? 1.780 -13.303 -22.551 1.00 88.44 91 ASP A CA 1
ATOM 694 C C . ASP A 1 91 ? 1.595 -14.570 -21.706 1.00 88.44 91 ASP A C 1
ATOM 696 O O . ASP A 1 91 ? 1.292 -14.507 -20.508 1.00 88.44 91 ASP A O 1
ATOM 700 N N . ASP A 1 92 ? 1.794 -15.738 -22.318 1.00 85.62 92 ASP A N 1
ATOM 701 C CA . ASP A 1 92 ? 1.568 -17.030 -21.658 1.00 85.62 92 ASP A CA 1
ATOM 702 C C . ASP A 1 92 ? 2.418 -17.205 -20.390 1.00 85.62 92 ASP A C 1
ATOM 704 O O . ASP A 1 92 ? 1.953 -17.780 -19.402 1.00 85.62 92 ASP A O 1
ATOM 708 N N . GLU A 1 93 ? 3.620 -16.625 -20.372 1.00 86.69 93 GLU A N 1
ATOM 709 C CA . GLU A 1 93 ? 4.525 -16.634 -19.220 1.00 86.69 93 GLU A CA 1
ATOM 710 C C . GLU A 1 93 ? 3.967 -15.865 -18.010 1.00 86.69 93 GLU A C 1
ATOM 712 O O . GLU A 1 93 ? 4.230 -16.239 -16.866 1.00 86.69 93 GLU A O 1
ATOM 717 N N . LEU A 1 94 ? 3.143 -14.832 -18.233 1.00 87.75 94 LEU A N 1
ATOM 718 C CA . LEU A 1 94 ? 2.561 -13.987 -17.181 1.00 87.75 94 LEU A CA 1
ATOM 719 C C . LEU A 1 94 ? 1.248 -14.545 -16.619 1.00 87.75 94 LEU A C 1
ATOM 721 O O . LEU A 1 94 ? 0.881 -14.234 -15.481 1.00 87.75 94 LEU A O 1
ATOM 725 N N . LYS A 1 95 ? 0.549 -15.408 -17.367 1.00 88.75 95 LYS A N 1
ATOM 726 C CA . LYS A 1 95 ? -0.736 -15.989 -16.936 1.00 88.75 95 LYS A CA 1
ATOM 727 C C . LYS A 1 95 ? -0.601 -16.762 -15.625 1.00 88.75 95 LYS A C 1
ATOM 729 O O . LYS A 1 95 ? -1.410 -16.579 -14.713 1.00 88.75 95 LYS A O 1
ATOM 734 N N . ARG A 1 96 ? 0.436 -17.599 -15.502 1.00 90.75 96 ARG A N 1
ATOM 735 C CA . ARG A 1 96 ? 0.684 -18.404 -14.293 1.00 90.75 96 ARG A CA 1
ATOM 736 C C . ARG A 1 96 ? 0.964 -17.522 -13.059 1.00 90.75 96 ARG A C 1
ATOM 738 O O . ARG A 1 96 ? 0.249 -17.702 -12.071 1.00 90.75 96 ARG A O 1
ATOM 745 N N . PRO A 1 97 ? 1.907 -16.558 -13.084 1.00 93.19 97 PRO A N 1
ATOM 746 C CA . PRO A 1 97 ? 2.109 -15.619 -11.981 1.00 93.19 97 PRO A CA 1
ATOM 747 C C . PRO A 1 97 ? 0.850 -14.851 -11.579 1.00 93.19 97 PRO A C 1
ATOM 749 O O . PRO A 1 97 ? 0.549 -14.757 -10.391 1.00 93.19 97 PRO A O 1
ATOM 752 N N . ILE A 1 98 ? 0.069 -14.354 -12.542 1.00 91.44 98 ILE A N 1
ATOM 753 C CA . ILE A 1 98 ? -1.167 -13.610 -12.252 1.00 91.44 98 ILE A CA 1
ATOM 754 C C . ILE A 1 98 ? -2.173 -14.488 -11.495 1.00 91.44 98 ILE A C 1
ATOM 756 O O . ILE A 1 98 ? -2.729 -14.051 -10.485 1.00 91.44 98 ILE A O 1
ATOM 760 N N . LEU A 1 99 ? -2.370 -15.737 -11.928 1.00 91.25 99 LEU A N 1
ATOM 761 C CA . LEU A 1 99 ? -3.271 -16.681 -11.258 1.00 91.25 99 LEU A CA 1
ATOM 762 C C . LEU A 1 99 ? -2.797 -17.030 -9.842 1.00 91.25 99 LEU A C 1
ATOM 764 O O . LEU A 1 99 ? -3.605 -17.047 -8.912 1.00 91.25 99 LEU A O 1
ATOM 768 N N . ILE A 1 100 ? -1.493 -17.263 -9.661 1.00 94.50 100 ILE A N 1
ATOM 769 C CA . ILE A 1 100 ? -0.904 -17.527 -8.341 1.00 94.50 100 ILE A CA 1
ATOM 770 C C . ILE A 1 100 ? -1.104 -16.316 -7.425 1.00 94.50 100 ILE A C 1
ATOM 772 O O . ILE A 1 100 ? -1.563 -16.476 -6.294 1.00 94.50 100 ILE A O 1
ATOM 776 N N . ASN A 1 101 ? -0.828 -15.103 -7.913 1.00 95.19 101 ASN A N 1
ATOM 777 C CA . ASN A 1 101 ? -1.025 -13.874 -7.148 1.00 95.19 101 ASN A CA 1
ATOM 778 C C . ASN A 1 101 ? -2.493 -13.684 -6.740 1.00 95.19 101 ASN A C 1
ATOM 780 O O . ASN A 1 101 ? -2.772 -13.363 -5.586 1.00 95.19 101 ASN A O 1
ATOM 784 N N . ALA A 1 102 ? -3.436 -13.922 -7.656 1.00 92.88 102 ALA A N 1
ATOM 785 C CA . ALA A 1 102 ? -4.867 -13.829 -7.374 1.00 92.88 102 ALA A CA 1
ATOM 786 C C . ALA A 1 102 ? -5.305 -14.839 -6.299 1.00 92.88 102 ALA A C 1
ATOM 788 O O . ALA A 1 102 ? -6.003 -14.472 -5.351 1.00 92.88 102 ALA A O 1
ATOM 789 N N . GLY A 1 103 ? -4.846 -16.091 -6.403 1.00 95.62 103 GLY A N 1
ATOM 790 C CA . GLY A 1 103 ? -5.121 -17.137 -5.418 1.00 95.62 103 GLY A CA 1
ATOM 791 C C . GLY A 1 103 ? -4.556 -16.810 -4.034 1.00 95.62 103 GLY A C 1
ATOM 792 O O . GLY A 1 103 ? -5.285 -16.853 -3.041 1.00 95.62 103 GLY A O 1
ATOM 793 N N . LEU A 1 104 ? -3.282 -16.414 -3.958 1.00 97.56 104 LEU A N 1
ATOM 794 C CA . LEU A 1 104 ? -2.644 -16.020 -2.698 1.00 97.56 104 LEU A CA 1
ATOM 795 C C . LEU A 1 104 ? -3.290 -14.767 -2.089 1.00 97.56 104 LEU A C 1
ATOM 797 O O . LEU A 1 104 ? -3.496 -14.716 -0.878 1.00 97.56 104 LEU A O 1
ATOM 801 N N . SER A 1 105 ? -3.674 -13.787 -2.912 1.00 96.38 105 SER A N 1
ATOM 802 C CA . SER A 1 105 ? -4.374 -12.577 -2.460 1.00 96.38 105 SER A CA 1
ATOM 803 C C . SER A 1 105 ? -5.749 -12.897 -1.872 1.00 96.38 105 SER A C 1
ATOM 805 O O . SER A 1 105 ? -6.126 -12.332 -0.844 1.00 96.38 105 SER A O 1
ATOM 807 N N . LEU A 1 106 ? -6.484 -13.842 -2.470 1.00 95.69 106 LEU A N 1
ATOM 808 C CA . LEU A 1 106 ? -7.770 -14.305 -1.945 1.00 95.69 106 LEU A CA 1
ATOM 809 C C . LEU A 1 106 ? -7.607 -14.991 -0.582 1.00 95.69 106 LEU A C 1
ATOM 811 O O . LEU A 1 106 ? -8.367 -14.715 0.347 1.00 95.69 106 LEU A O 1
ATOM 815 N N . VAL A 1 107 ? -6.590 -15.843 -0.431 1.00 97.69 107 VAL A N 1
ATOM 816 C CA . VAL A 1 107 ? -6.252 -16.445 0.868 1.00 97.69 107 VAL A CA 1
ATOM 817 C C . VAL A 1 107 ? -5.882 -15.357 1.882 1.00 97.69 107 VAL A C 1
ATOM 819 O O . VAL A 1 107 ? -6.426 -15.339 2.987 1.00 97.69 107 VAL A O 1
ATOM 822 N N . GLY A 1 108 ? -5.027 -14.406 1.495 1.00 98.19 108 GLY A N 1
ATOM 823 C CA . GLY A 1 108 ? -4.630 -13.268 2.325 1.00 98.19 108 GLY A CA 1
ATOM 824 C C . GLY A 1 108 ? -5.816 -12.429 2.804 1.00 98.19 108 GLY A C 1
ATOM 825 O O . GLY A 1 108 ? -5.864 -12.037 3.972 1.00 98.19 108 GLY A O 1
ATOM 826 N N . PHE A 1 109 ? -6.821 -12.216 1.954 1.00 95.75 109 PHE A N 1
ATOM 827 C CA . PHE A 1 109 ? -8.061 -11.534 2.327 1.00 95.75 109 PHE A CA 1
ATOM 828 C C . PHE A 1 109 ? -8.776 -12.246 3.486 1.00 95.75 109 PHE A C 1
ATOM 830 O O . PHE A 1 109 ? -9.060 -11.625 4.514 1.00 95.75 109 PHE A O 1
ATOM 837 N N . PHE A 1 110 ? -9.006 -13.558 3.380 1.00 96.25 110 PHE A N 1
ATOM 838 C CA . PHE A 1 110 ? -9.673 -14.318 4.443 1.00 96.25 110 PHE A CA 1
ATOM 839 C C . PHE A 1 110 ? -8.843 -14.405 5.728 1.00 96.25 110 PHE A C 1
ATOM 841 O O . PHE A 1 110 ? -9.398 -14.295 6.825 1.00 96.25 110 PHE A O 1
ATOM 848 N N . VAL A 1 111 ? -7.519 -14.550 5.612 1.00 97.88 111 VAL A N 1
ATOM 849 C CA . VAL A 1 111 ? -6.604 -14.513 6.765 1.00 97.88 111 VAL A CA 1
ATOM 850 C C . VAL A 1 111 ? -6.700 -13.163 7.476 1.00 97.88 111 VAL A C 1
ATOM 852 O O . VAL A 1 111 ? -6.841 -13.118 8.697 1.00 97.88 111 VAL A O 1
ATOM 855 N N . THR A 1 112 ? -6.717 -12.063 6.724 1.00 97.00 112 THR A N 1
ATOM 856 C CA . THR A 1 112 ? -6.837 -10.705 7.272 1.00 97.00 112 THR A CA 1
ATOM 857 C C . THR A 1 112 ? -8.155 -10.512 8.023 1.00 97.00 112 THR A C 1
ATOM 859 O O . THR A 1 112 ? -8.152 -10.004 9.146 1.00 97.00 112 THR A O 1
ATOM 862 N N . LEU A 1 113 ? -9.278 -10.993 7.470 1.00 93.31 113 LEU A N 1
ATOM 863 C CA . LEU A 1 113 ? -10.583 -10.945 8.145 1.00 93.31 113 LEU A CA 1
ATOM 864 C C . LEU A 1 113 ? -10.583 -11.675 9.496 1.00 93.31 113 LEU A C 1
ATOM 866 O O . LEU A 1 113 ? -11.288 -11.266 10.419 1.00 93.31 113 LEU A O 1
ATOM 870 N N . LYS A 1 114 ? -9.799 -12.751 9.629 1.00 93.56 114 LYS A N 1
ATOM 871 C CA . LYS A 1 114 ? -9.642 -13.487 10.892 1.00 93.56 114 LYS A CA 1
ATOM 872 C C . LYS A 1 114 ? -8.651 -12.821 11.844 1.00 93.56 114 LYS A C 1
ATOM 874 O O . LYS A 1 114 ? -8.865 -12.867 13.054 1.00 93.56 114 LYS A O 1
ATOM 879 N N . LEU A 1 115 ? -7.593 -12.202 11.322 1.00 95.56 115 LEU A N 1
ATOM 880 C CA . LEU A 1 115 ? -6.514 -11.636 12.127 1.00 95.56 115 LEU A CA 1
ATOM 881 C C . LEU A 1 115 ? -6.864 -10.266 12.720 1.00 95.56 115 LEU A C 1
ATOM 883 O O . LEU A 1 115 ? -6.473 -9.987 13.852 1.00 95.56 115 LEU A O 1
ATOM 887 N N . ILE A 1 116 ? -7.642 -9.435 12.017 1.00 94.94 116 ILE A N 1
ATOM 888 C CA . ILE A 1 116 ? -8.038 -8.099 12.498 1.00 94.94 116 ILE A CA 1
ATOM 889 C C . ILE A 1 116 ? -8.717 -8.152 13.882 1.00 94.94 116 ILE A C 1
ATOM 891 O O . ILE A 1 116 ? -8.260 -7.444 14.781 1.00 94.94 116 ILE A O 1
ATOM 895 N N . PRO A 1 117 ? 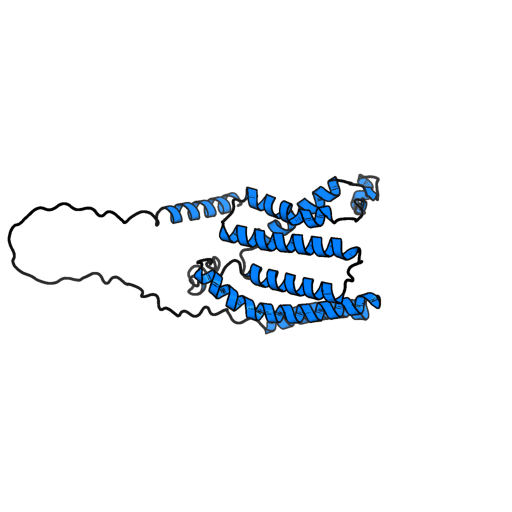-9.746 -8.991 14.130 1.00 92.75 117 PRO A N 1
ATOM 896 C CA . PRO A 1 117 ? -10.371 -9.084 15.452 1.00 92.75 117 PRO A CA 1
ATOM 897 C C . PRO A 1 117 ? -9.412 -9.558 16.549 1.00 92.75 117 PRO A C 1
ATOM 899 O O . PRO A 1 117 ? -9.559 -9.175 17.709 1.00 92.75 117 PRO A O 1
ATOM 902 N N . VAL A 1 118 ? -8.430 -10.395 16.197 1.00 93.56 118 VAL A N 1
ATOM 903 C CA . VAL A 1 118 ? -7.400 -10.858 17.133 1.00 93.56 118 VAL A CA 1
ATOM 904 C C . VAL A 1 118 ? -6.478 -9.696 17.490 1.00 93.56 118 VAL A C 1
ATOM 906 O O . VAL A 1 118 ? -6.341 -9.382 18.671 1.00 93.56 118 VAL A O 1
ATOM 909 N N . ALA A 1 119 ? -5.918 -9.009 16.491 1.00 94.25 119 ALA A N 1
ATOM 910 C CA . ALA A 1 119 ? -5.052 -7.845 16.674 1.00 94.25 119 ALA A CA 1
ATOM 911 C C . ALA A 1 119 ? -5.751 -6.722 17.460 1.00 94.25 119 ALA A C 1
ATOM 913 O O . ALA A 1 119 ? -5.166 -6.183 18.399 1.00 94.25 119 ALA A O 1
ATOM 914 N N . ALA A 1 120 ? -7.028 -6.457 17.161 1.00 94.31 120 ALA A N 1
ATOM 915 C CA . ALA A 1 120 ? -7.872 -5.492 17.869 1.00 94.31 120 ALA A CA 1
ATOM 916 C C . ALA A 1 120 ? -7.865 -5.701 19.385 1.00 94.31 120 ALA A C 1
ATOM 918 O O . ALA A 1 120 ? -7.683 -4.754 20.145 1.00 94.31 120 ALA A O 1
ATOM 919 N N . ARG A 1 121 ? -7.981 -6.950 19.849 1.00 93.38 121 ARG A N 1
ATOM 920 C CA . ARG A 1 121 ? -7.940 -7.253 21.287 1.00 93.38 121 ARG A CA 1
ATOM 921 C C . ARG A 1 121 ? -6.593 -6.889 21.913 1.00 93.38 121 ARG A C 1
ATOM 923 O O . ARG A 1 121 ? -6.567 -6.449 23.059 1.00 93.38 121 ARG A O 1
ATOM 930 N N . TYR A 1 122 ? -5.483 -7.072 21.200 1.00 93.00 122 TYR A N 1
ATOM 931 C CA . TYR A 1 122 ? -4.151 -6.753 21.719 1.00 93.00 122 TYR A CA 1
ATOM 932 C C . TYR A 1 122 ? -3.888 -5.248 21.777 1.00 93.00 122 TYR A C 1
ATOM 934 O O . TYR A 1 122 ? -3.414 -4.774 22.808 1.00 93.00 122 TYR A O 1
ATOM 942 N N . VAL A 1 123 ? -4.240 -4.495 20.732 1.00 93.12 123 VAL A N 1
ATOM 943 C CA . VAL A 1 123 ? -4.059 -3.031 20.721 1.00 93.12 123 VAL A CA 1
ATOM 944 C C . VAL A 1 123 ? -4.960 -2.352 21.760 1.00 93.12 123 VAL A C 1
ATOM 946 O O . VAL A 1 123 ? -4.495 -1.499 22.516 1.00 93.12 123 VAL A O 1
ATOM 949 N N . LEU A 1 124 ? -6.197 -2.836 21.943 1.00 92.75 124 LEU A N 1
ATOM 950 C CA . LEU A 1 124 ? -7.094 -2.351 22.999 1.00 92.75 124 LEU A CA 1
ATOM 951 C C . LEU A 1 124 ? -6.521 -2.579 24.404 1.00 92.75 124 LEU A C 1
ATOM 953 O O . LEU A 1 124 ? -6.580 -1.680 25.241 1.00 92.75 124 LEU A O 1
ATOM 957 N N . ARG A 1 125 ? -5.910 -3.745 24.669 1.00 92.88 125 ARG A N 1
ATOM 958 C CA . ARG A 1 125 ? -5.238 -4.029 25.957 1.00 92.88 125 ARG A CA 1
ATOM 959 C C . ARG A 1 125 ? -4.056 -3.101 26.234 1.00 92.88 125 ARG A C 1
ATOM 961 O O . ARG A 1 125 ? -3.670 -2.946 27.388 1.00 92.88 125 ARG A O 1
ATOM 968 N N . ARG A 1 126 ? -3.463 -2.513 25.194 1.00 92.50 126 ARG A N 1
ATOM 969 C CA . ARG A 1 126 ? -2.364 -1.545 25.298 1.00 92.50 126 ARG A CA 1
ATOM 970 C C . ARG A 1 126 ? -2.841 -0.092 25.305 1.00 92.50 126 ARG A C 1
ATOM 972 O O . ARG A 1 126 ? -2.009 0.799 25.233 1.00 92.50 126 ARG A O 1
ATOM 979 N N . ASN A 1 127 ? -4.149 0.150 25.434 1.00 91.88 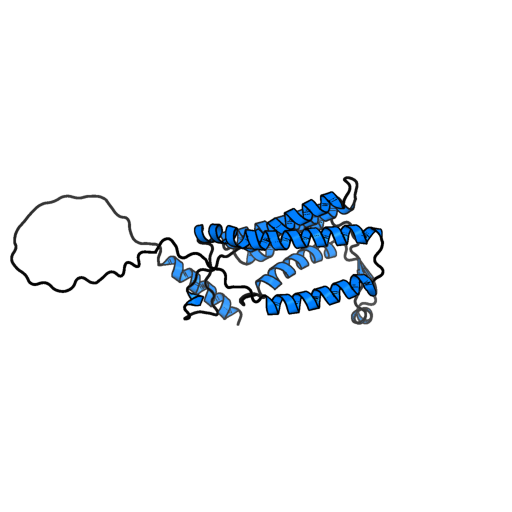127 ASN A N 1
ATOM 980 C CA . ASN A 1 127 ? -4.763 1.478 25.343 1.00 91.88 127 ASN A CA 1
ATOM 981 C C . ASN A 1 127 ? -4.515 2.199 24.003 1.00 91.88 127 ASN A C 1
ATOM 983 O O . ASN A 1 127 ? -4.617 3.420 23.942 1.00 91.88 127 ASN A O 1
ATOM 987 N N . MET A 1 128 ? -4.255 1.456 22.924 1.00 93.19 128 MET A N 1
ATOM 988 C CA . MET A 1 128 ? -4.174 2.003 21.568 1.00 93.19 128 MET A CA 1
ATOM 989 C C . MET A 1 128 ? -5.570 2.019 20.943 1.00 93.19 128 MET A C 1
ATOM 991 O O . MET A 1 128 ? -6.010 1.049 20.313 1.00 93.19 128 MET A O 1
ATOM 995 N N . PHE A 1 129 ? -6.308 3.094 21.210 1.00 93.88 129 PHE A N 1
ATOM 996 C CA . PHE A 1 129 ? -7.666 3.281 20.721 1.00 93.88 129 PHE A CA 1
ATOM 997 C C . PHE A 1 129 ? -8.016 4.758 20.544 1.00 93.88 129 PHE A C 1
ATOM 999 O O . PHE A 1 129 ? -7.518 5.627 21.262 1.00 93.88 129 PHE A O 1
ATOM 1006 N N . GLY A 1 130 ? -8.986 4.993 19.668 1.00 92.19 130 GLY A N 1
ATOM 1007 C CA . GLY A 1 130 ? -9.602 6.284 19.413 1.00 92.19 130 GLY A CA 1
ATOM 1008 C C . GLY A 1 130 ? -11.107 6.254 19.634 1.00 92.19 130 GLY A C 1
ATOM 1009 O O . GLY A 1 130 ? -11.725 5.198 19.783 1.00 92.19 130 GLY A O 1
ATOM 1010 N N . PHE A 1 131 ? -11.705 7.441 19.641 1.00 92.50 131 PHE A N 1
ATOM 1011 C CA . PHE A 1 131 ? -13.154 7.616 19.573 1.00 92.50 131 PHE A CA 1
ATOM 1012 C C . PHE A 1 131 ? -13.527 8.152 18.195 1.00 92.50 131 PHE A C 1
ATOM 1014 O O . PHE A 1 131 ? -12.812 8.992 17.643 1.00 92.50 131 PHE A O 1
ATOM 1021 N N . ASP A 1 132 ? -14.666 7.712 17.662 1.00 92.31 132 ASP A N 1
ATOM 1022 C CA . ASP A 1 132 ? -15.186 8.234 16.399 1.00 92.31 132 ASP A CA 1
ATOM 1023 C C . ASP A 1 132 ? -15.689 9.675 16.592 1.00 92.31 132 ASP A C 1
ATOM 1025 O O . ASP A 1 132 ? -16.780 9.929 17.115 1.00 92.31 132 ASP A O 1
ATOM 1029 N N . ILE A 1 133 ? -14.869 10.634 16.160 1.00 91.75 133 ILE A N 1
ATOM 1030 C CA . ILE A 1 133 ? -15.132 12.070 16.304 1.00 91.75 133 ILE A CA 1
ATOM 1031 C C . ILE A 1 133 ? -16.400 12.524 15.573 1.00 91.75 133 ILE A C 1
ATOM 1033 O O . ILE A 1 133 ? -17.034 13.485 16.010 1.00 91.75 133 ILE A O 1
ATOM 1037 N N . ASN A 1 134 ? -16.806 11.824 14.508 1.00 92.94 134 ASN A N 1
ATOM 1038 C CA . ASN A 1 134 ? -17.984 12.175 13.713 1.00 92.94 134 ASN A CA 1
ATOM 1039 C C . ASN A 1 134 ? -19.285 11.651 14.329 1.00 92.94 134 ASN A C 1
ATOM 1041 O O . ASN A 1 134 ? -20.371 11.977 13.854 1.00 92.94 134 ASN A O 1
ATOM 1045 N N . LYS A 1 135 ? -19.188 10.848 15.393 1.00 91.31 135 LYS A N 1
ATOM 1046 C CA . LYS A 1 135 ? -20.328 10.284 16.127 1.00 91.31 135 LYS A CA 1
ATOM 1047 C C . LYS A 1 135 ? -20.426 10.805 17.559 1.00 91.31 135 LYS A C 1
ATOM 1049 O O . LYS A 1 135 ? -21.119 10.212 18.391 1.00 91.31 135 LYS A O 1
ATOM 1054 N N . ARG A 1 136 ? -19.737 11.906 17.868 1.00 89.81 136 ARG A N 1
ATOM 1055 C CA . ARG A 1 136 ? -19.720 12.511 19.202 1.00 89.81 136 ARG A CA 1
ATOM 1056 C C . ARG A 1 136 ? -21.140 12.831 19.686 1.00 89.81 136 ARG A C 1
ATOM 1058 O O . ARG A 1 136 ? -21.931 13.411 18.952 1.00 89.81 136 ARG A O 1
ATOM 1065 N N . GLY A 1 137 ? -21.443 12.471 20.933 1.00 89.12 137 GLY A N 1
ATOM 1066 C CA . GLY A 1 137 ? -22.770 12.660 21.535 1.00 89.12 137 GLY A CA 1
ATOM 1067 C C . GLY A 1 137 ? -23.773 11.544 21.224 1.00 89.12 137 GLY A C 1
ATOM 1068 O O . GLY A 1 137 ? -24.894 11.586 21.720 1.00 89.12 137 GLY A O 1
ATOM 1069 N N . THR A 1 138 ? -23.381 10.534 20.443 1.00 89.75 138 THR A N 1
ATOM 1070 C CA . THR A 1 138 ? -24.153 9.295 20.274 1.00 89.75 138 THR A CA 1
ATOM 1071 C C . THR A 1 138 ? -23.526 8.166 21.098 1.00 89.75 138 THR A C 1
ATOM 1073 O O . THR A 1 138 ? -22.308 8.186 21.297 1.00 89.75 138 THR A O 1
ATOM 1076 N N . PRO A 1 139 ? -24.289 7.126 21.490 1.00 86.12 139 PRO A N 1
ATOM 1077 C CA . PRO A 1 139 ? -23.727 5.958 22.177 1.00 86.12 139 PRO A CA 1
ATOM 1078 C C . PRO A 1 139 ? -22.588 5.283 21.398 1.00 86.12 139 PRO A C 1
ATOM 1080 O O . PRO A 1 139 ? -21.669 4.731 21.987 1.00 86.12 139 PRO A O 1
ATOM 1083 N N . GLN A 1 140 ? -22.612 5.357 20.062 1.00 83.94 140 GLN A N 1
ATOM 1084 C CA . GLN A 1 140 ? -21.559 4.794 19.212 1.00 83.94 140 GLN A CA 1
ATOM 1085 C C . GLN A 1 140 ? -20.248 5.590 19.266 1.00 83.94 140 GLN A C 1
ATOM 1087 O O . GLN A 1 140 ? -19.191 5.013 19.040 1.00 83.94 140 GLN A O 1
ATOM 1092 N N . GLY A 1 141 ? -20.302 6.896 19.543 1.00 85.94 141 GLY A N 1
ATOM 1093 C CA . GLY A 1 141 ? -19.110 7.743 19.658 1.00 85.94 141 GLY A CA 1
ATOM 1094 C C . GLY A 1 141 ? -18.341 7.549 20.967 1.00 85.94 141 GLY A C 1
ATOM 1095 O O . GLY A 1 141 ? -17.197 7.980 21.065 1.00 85.94 141 GLY A O 1
ATOM 1096 N N . GLU A 1 142 ? -18.951 6.899 21.962 1.00 87.88 142 GLU A N 1
ATOM 1097 C CA . GLU A 1 142 ? -18.325 6.578 23.253 1.00 87.88 142 GLU A CA 1
ATOM 1098 C C . GLU A 1 142 ? -17.628 5.208 23.249 1.00 87.88 142 GLU A C 1
ATOM 1100 O O . GLU A 1 142 ? -16.904 4.869 24.186 1.00 87.88 142 GLU A O 1
ATOM 1105 N N . VAL A 1 143 ? -17.807 4.421 22.183 1.00 89.12 143 VAL A N 1
ATOM 1106 C CA . VAL A 1 143 ? -17.161 3.116 22.029 1.00 89.12 143 VAL A CA 1
ATOM 1107 C C . VAL A 1 143 ? -15.698 3.309 21.634 1.00 89.12 143 VAL A C 1
ATOM 1109 O O . VAL A 1 143 ? -15.381 4.042 20.696 1.00 89.12 143 VAL A O 1
ATOM 1112 N N . LYS A 1 144 ? -14.796 2.609 22.331 1.00 91.19 144 LYS A N 1
ATOM 1113 C CA . LYS A 1 144 ? -13.367 2.578 21.998 1.00 91.19 144 LYS A CA 1
ATOM 1114 C C . LYS A 1 144 ? -13.144 1.813 20.694 1.00 91.19 144 LYS A C 1
ATOM 1116 O O . LYS A 1 144 ? -13.476 0.629 20.607 1.00 91.19 144 LYS A O 1
ATOM 1121 N N . VAL A 1 145 ? -12.537 2.466 19.710 1.00 92.19 145 VAL A N 1
ATOM 1122 C CA . VAL A 1 145 ? -12.174 1.862 18.424 1.00 92.19 145 VAL A CA 1
ATOM 1123 C C . VAL A 1 145 ? -10.672 1.560 18.423 1.00 92.19 145 VAL A C 1
ATOM 1125 O O . VAL A 1 145 ? -9.892 2.481 18.648 1.00 92.19 145 VAL A O 1
ATOM 1128 N N . PRO A 1 146 ? -10.240 0.304 18.202 1.00 94.00 146 PRO A N 1
ATOM 1129 C CA . PRO A 1 146 ? -8.820 -0.046 18.127 1.00 94.00 146 PRO A CA 1
ATOM 1130 C C . PRO A 1 146 ? -8.103 0.741 17.027 1.00 94.00 146 PRO A C 1
ATOM 1132 O O . PRO A 1 146 ? -8.587 0.802 15.896 1.00 94.00 146 PRO A O 1
ATOM 1135 N N . GLU A 1 147 ? -6.928 1.276 17.347 1.00 93.25 147 GLU A N 1
ATOM 1136 C CA . GLU A 1 147 ? -6.062 1.971 16.388 1.00 93.25 147 GLU A CA 1
ATOM 1137 C C . GLU A 1 147 ? -4.941 1.051 15.864 1.00 93.25 147 GLU A C 1
ATOM 1139 O O . GLU A 1 147 ? -4.746 -0.067 16.351 1.00 93.25 147 GLU A O 1
ATOM 1144 N N . SER A 1 148 ? -4.245 1.495 14.812 1.00 93.75 148 SER A N 1
ATOM 1145 C CA . SER A 1 148 ? -3.073 0.821 14.218 1.00 93.75 148 SER A CA 1
ATOM 1146 C C . SER A 1 148 ? -3.301 -0.598 13.686 1.00 93.75 148 SER A C 1
ATOM 1148 O O . SER A 1 148 ? -2.361 -1.375 13.518 1.00 93.75 148 SER A O 1
ATOM 1150 N N . LEU A 1 149 ? -4.544 -0.957 13.350 1.00 95.50 149 LEU A N 1
ATOM 1151 C CA . LEU A 1 149 ? -4.876 -2.277 12.796 1.00 95.50 149 LEU A CA 1
ATOM 1152 C C . LEU A 1 149 ? -4.273 -2.547 11.409 1.00 95.50 149 LEU A C 1
ATOM 1154 O O . LEU A 1 149 ? -4.215 -3.703 10.984 1.00 95.50 149 LEU A O 1
ATOM 1158 N N . GLY A 1 150 ? -3.775 -1.507 10.733 1.00 95.25 150 GLY A N 1
ATOM 1159 C CA . GLY A 1 150 ? -3.031 -1.628 9.480 1.00 95.25 150 GLY A CA 1
ATOM 1160 C C . GLY A 1 150 ? -1.822 -2.563 9.583 1.00 95.25 150 GLY A C 1
ATOM 1161 O O . GLY A 1 150 ? -1.491 -3.216 8.598 1.00 95.25 150 GLY A O 1
ATOM 1162 N N . ILE A 1 151 ? -1.227 -2.731 10.774 1.00 95.38 151 ILE A N 1
ATOM 1163 C CA . ILE A 1 151 ? -0.119 -3.677 10.979 1.00 95.38 151 ILE A CA 1
ATOM 1164 C C . ILE A 1 151 ? -0.520 -5.127 10.672 1.00 95.38 151 ILE A C 1
ATOM 1166 O O . ILE A 1 151 ? 0.263 -5.866 10.081 1.00 95.38 151 ILE A O 1
ATOM 1170 N N . ALA A 1 152 ? -1.750 -5.538 11.002 1.00 96.50 152 ALA A N 1
ATOM 1171 C CA . ALA A 1 152 ? -2.228 -6.890 10.710 1.00 96.50 152 ALA A CA 1
ATOM 1172 C C . ALA A 1 152 ? -2.350 -7.117 9.197 1.00 96.50 152 ALA A C 1
ATOM 1174 O O . ALA A 1 152 ? -1.921 -8.150 8.689 1.00 96.50 152 ALA A O 1
ATOM 1175 N N . VAL A 1 153 ? -2.884 -6.124 8.479 1.00 97.50 153 VAL A N 1
ATOM 1176 C CA . VAL A 1 153 ? -3.004 -6.146 7.014 1.00 97.50 153 VAL A CA 1
ATOM 1177 C C . VAL A 1 153 ? -1.619 -6.167 6.364 1.00 97.50 153 VAL A C 1
ATOM 1179 O O . VAL A 1 153 ? -1.364 -6.981 5.480 1.00 97.50 153 VAL A O 1
ATOM 1182 N N . GLY A 1 154 ? -0.706 -5.319 6.843 1.00 97.69 154 GLY A N 1
ATOM 1183 C CA . GLY A 1 154 ? 0.663 -5.221 6.346 1.00 97.69 154 GLY A CA 1
ATOM 1184 C C . GLY A 1 154 ? 1.462 -6.513 6.525 1.00 97.69 154 GLY A C 1
ATOM 1185 O O . GLY A 1 154 ? 2.129 -6.951 5.592 1.00 97.69 154 GLY A O 1
ATOM 1186 N N . ILE A 1 155 ? 1.351 -7.174 7.682 1.00 97.56 155 ILE A N 1
ATOM 1187 C CA . ILE A 1 155 ? 2.005 -8.469 7.928 1.00 97.56 155 ILE A CA 1
ATOM 1188 C C . ILE A 1 155 ? 1.476 -9.537 6.966 1.00 97.56 155 ILE A C 1
ATOM 1190 O O . ILE A 1 155 ? 2.267 -10.268 6.371 1.00 97.56 155 ILE A O 1
ATOM 1194 N N . VAL A 1 156 ? 0.153 -9.624 6.780 1.00 98.38 156 VAL A N 1
ATOM 1195 C CA . VAL A 1 156 ? -0.433 -10.594 5.843 1.00 98.38 156 VAL A CA 1
ATOM 1196 C C . VAL A 1 156 ? 0.019 -10.309 4.412 1.00 98.38 156 VAL A C 1
ATOM 1198 O O . VAL A 1 156 ? 0.395 -11.244 3.710 1.00 98.38 156 VAL A O 1
ATOM 1201 N N . PHE A 1 157 ? 0.052 -9.038 3.999 1.00 98.38 157 PHE A N 1
ATOM 1202 C CA . PHE A 1 157 ? 0.577 -8.633 2.694 1.00 98.38 157 PHE A CA 1
ATOM 1203 C C . PHE A 1 157 ? 2.027 -9.093 2.493 1.00 98.38 157 PHE A C 1
ATOM 1205 O O . PHE A 1 157 ? 2.324 -9.719 1.479 1.00 98.38 157 PHE A O 1
ATOM 1212 N N . LEU A 1 158 ? 2.915 -8.844 3.464 1.00 98.19 158 LEU A N 1
ATOM 1213 C CA . LEU A 1 158 ? 4.320 -9.255 3.375 1.00 98.19 158 LEU A CA 1
ATOM 1214 C C . LEU A 1 158 ? 4.461 -10.775 3.263 1.00 98.19 158 LEU A C 1
ATOM 1216 O O . LEU A 1 158 ? 5.200 -11.252 2.410 1.00 98.19 158 LEU A O 1
ATOM 1220 N N . ILE A 1 159 ? 3.727 -11.542 4.075 1.00 97.88 159 ILE A N 1
ATOM 1221 C CA . ILE A 1 159 ? 3.753 -13.011 4.014 1.00 97.88 159 ILE A CA 1
ATOM 1222 C C . ILE A 1 159 ? 3.274 -13.501 2.645 1.00 97.88 159 ILE A C 1
ATOM 1224 O O . ILE A 1 159 ? 3.931 -14.336 2.029 1.00 97.88 159 ILE A O 1
ATOM 1228 N N . VAL A 1 160 ? 2.153 -12.969 2.151 1.00 98.25 160 VAL A N 1
ATOM 1229 C CA . VAL A 1 160 ? 1.612 -13.314 0.829 1.00 98.25 160 VAL A CA 1
ATOM 1230 C C . VAL A 1 160 ? 2.623 -13.007 -0.273 1.00 98.25 160 VAL A C 1
ATOM 1232 O O . VAL A 1 160 ? 2.838 -13.848 -1.142 1.00 98.25 160 VAL A O 1
ATOM 1235 N N . ALA A 1 161 ? 3.275 -11.847 -0.222 1.00 97.25 161 ALA A N 1
ATOM 1236 C CA . ALA A 1 161 ? 4.253 -11.438 -1.221 1.00 97.25 161 ALA A CA 1
ATOM 1237 C C . ALA A 1 161 ? 5.539 -12.291 -1.170 1.00 97.25 161 ALA A C 1
ATOM 1239 O O . ALA A 1 161 ? 6.049 -12.714 -2.204 1.00 97.25 161 ALA A O 1
ATOM 1240 N N . ILE A 1 162 ? 6.015 -12.657 0.022 1.00 96.25 162 ILE A N 1
ATOM 1241 C CA . ILE A 1 162 ? 7.154 -13.577 0.185 1.00 96.25 162 ILE A CA 1
ATOM 1242 C C . ILE A 1 162 ? 6.808 -14.984 -0.335 1.00 96.25 162 ILE A C 1
ATOM 1244 O O . ILE A 1 162 ? 7.616 -15.617 -1.012 1.00 96.25 162 ILE A O 1
ATOM 1248 N N . ILE A 1 163 ? 5.594 -15.479 -0.077 1.00 96.88 163 ILE A N 1
ATOM 1249 C CA . ILE A 1 163 ? 5.132 -16.759 -0.638 1.00 96.88 163 ILE A CA 1
ATOM 1250 C C . ILE A 1 163 ? 5.005 -16.660 -2.164 1.00 96.88 163 ILE A C 1
ATOM 1252 O O . ILE A 1 163 ? 5.387 -17.586 -2.876 1.00 96.88 163 ILE A O 1
ATOM 1256 N N . PHE A 1 164 ? 4.503 -15.540 -2.689 1.00 96.06 164 PHE A N 1
ATOM 1257 C CA . PHE A 1 164 ? 4.441 -15.300 -4.129 1.00 96.06 164 PHE A CA 1
ATOM 1258 C C . PHE A 1 164 ? 5.833 -15.366 -4.764 1.00 96.06 164 PHE A C 1
ATOM 1260 O O . PHE A 1 164 ? 5.988 -15.987 -5.818 1.00 96.06 164 PHE A O 1
ATOM 1267 N N . GLN A 1 165 ? 6.840 -14.787 -4.108 1.00 94.31 165 GLN A N 1
ATOM 1268 C CA . GLN A 1 165 ? 8.221 -14.831 -4.571 1.00 94.31 165 GLN A CA 1
ATOM 1269 C C . GLN A 1 165 ? 8.731 -16.262 -4.732 1.00 94.31 165 GLN A C 1
ATOM 1271 O O . GLN A 1 165 ? 9.285 -16.581 -5.780 1.00 94.31 165 GLN A O 1
ATOM 1276 N N . PHE A 1 166 ? 8.467 -17.134 -3.755 1.00 92.00 166 PHE A N 1
ATOM 1277 C CA . PHE A 1 166 ? 8.859 -18.546 -3.806 1.00 92.00 166 PHE A CA 1
ATOM 1278 C C . PHE A 1 166 ? 8.328 -19.282 -5.049 1.00 92.00 166 PHE A C 1
ATOM 1280 O O . PHE A 1 166 ? 9.006 -20.146 -5.598 1.00 92.00 166 PHE A O 1
ATOM 1287 N N . PHE A 1 167 ? 7.127 -18.944 -5.526 1.00 91.75 167 PHE A N 1
ATOM 1288 C CA . PHE A 1 167 ? 6.525 -19.617 -6.683 1.00 91.75 167 PHE A CA 1
ATOM 1289 C C . PHE A 1 167 ? 6.932 -19.048 -8.051 1.00 91.75 167 PHE A C 1
ATOM 1291 O O . PHE A 1 167 ? 6.718 -19.720 -9.070 1.00 91.75 167 PHE A O 1
ATOM 1298 N N . ASN A 1 168 ? 7.447 -17.814 -8.089 1.00 91.38 168 ASN A N 1
ATOM 1299 C CA . ASN A 1 168 ? 7.591 -17.038 -9.325 1.00 91.38 168 ASN A CA 1
ATOM 1300 C C . ASN A 1 168 ? 9.017 -16.565 -9.621 1.00 91.38 168 ASN A C 1
ATOM 1302 O O . ASN A 1 168 ? 9.300 -16.259 -10.776 1.00 91.38 168 ASN A O 1
ATOM 1306 N N . PHE A 1 169 ? 9.914 -16.531 -8.634 1.00 88.56 169 PHE A N 1
ATOM 1307 C CA . PHE A 1 169 ? 11.310 -16.154 -8.846 1.00 88.56 169 PHE A CA 1
ATOM 1308 C C . PHE A 1 169 ? 12.251 -17.323 -8.570 1.00 88.56 169 PHE A C 1
ATOM 1310 O O . PHE A 1 169 ? 12.105 -18.047 -7.588 1.00 88.56 169 PHE A O 1
ATOM 1317 N N . THR A 1 170 ? 13.242 -17.475 -9.442 1.00 86.69 170 THR A N 1
ATOM 1318 C CA . THR A 1 170 ? 14.427 -18.304 -9.210 1.00 86.69 170 THR A CA 1
ATOM 1319 C C . THR A 1 170 ? 15.507 -17.481 -8.505 1.00 86.69 170 THR A C 1
ATOM 1321 O O . THR A 1 170 ? 15.497 -16.250 -8.578 1.00 86.69 170 THR A O 1
ATOM 1324 N N . GLU A 1 171 ? 16.447 -18.150 -7.832 1.00 83.38 171 GLU A N 1
ATOM 1325 C CA . GLU A 1 171 ? 17.515 -17.489 -7.059 1.00 83.38 171 GLU A CA 1
ATOM 1326 C C . GLU A 1 171 ? 18.397 -16.567 -7.922 1.00 83.38 171 GLU A C 1
ATOM 1328 O O . GLU A 1 171 ? 18.812 -15.507 -7.460 1.00 83.38 171 GLU A O 1
ATOM 1333 N N . ASP A 1 172 ? 18.584 -16.909 -9.200 1.00 84.38 172 ASP A N 1
ATOM 1334 C CA . ASP A 1 172 ? 19.409 -16.150 -10.153 1.00 84.38 172 ASP A CA 1
ATOM 1335 C C . ASP A 1 172 ? 18.667 -14.992 -10.851 1.00 84.38 172 ASP A C 1
ATOM 1337 O O . ASP A 1 172 ? 19.205 -14.341 -11.750 1.00 84.38 172 ASP A O 1
ATOM 1341 N N . SER A 1 173 ? 17.405 -14.730 -10.496 1.00 85.75 173 SER A N 1
ATOM 1342 C CA . SER A 1 173 ? 16.609 -13.708 -11.178 1.00 85.75 173 SER A CA 1
ATOM 1343 C C . SER A 1 173 ? 17.065 -12.292 -10.820 1.00 85.75 173 SER A C 1
ATOM 1345 O O . SER A 1 173 ? 17.046 -11.891 -9.657 1.00 85.75 173 SER A O 1
ATOM 1347 N N . LEU A 1 174 ? 17.374 -11.474 -11.832 1.00 84.00 174 LEU A N 1
ATOM 1348 C CA . LEU A 1 174 ? 17.701 -10.049 -11.655 1.00 84.00 174 LEU A CA 1
ATOM 1349 C C . LEU A 1 174 ? 16.570 -9.268 -10.964 1.00 84.00 174 LEU A C 1
ATOM 1351 O O . LEU A 1 174 ? 16.824 -8.359 -10.174 1.00 84.00 174 LEU A O 1
ATOM 1355 N N . TRP A 1 175 ? 15.321 -9.669 -11.205 1.00 87.75 175 TRP A N 1
ATOM 1356 C CA . TRP A 1 175 ? 14.132 -9.064 -10.603 1.00 87.75 175 TRP A CA 1
ATOM 1357 C C . TRP A 1 175 ? 14.048 -9.278 -9.089 1.00 87.75 175 TRP A C 1
ATOM 1359 O O . TRP A 1 175 ? 13.352 -8.533 -8.401 1.00 87.75 175 TRP A O 1
ATOM 1369 N N . LEU A 1 176 ? 14.767 -10.268 -8.553 1.00 91.62 176 LEU A N 1
ATOM 1370 C CA . LEU A 1 176 ? 14.750 -10.600 -7.133 1.00 91.62 176 LEU A CA 1
ATOM 1371 C C . LEU A 1 176 ? 15.329 -9.469 -6.275 1.00 91.62 176 LEU A C 1
ATOM 1373 O O . LEU A 1 176 ? 14.849 -9.227 -5.168 1.00 91.62 176 LEU A O 1
ATOM 1377 N N . VAL A 1 177 ? 16.327 -8.745 -6.793 1.00 92.88 177 VAL A N 1
ATOM 1378 C CA . VAL A 1 177 ? 16.937 -7.597 -6.105 1.00 92.88 177 VAL A CA 1
ATOM 1379 C C . VAL A 1 177 ? 15.920 -6.468 -5.952 1.00 92.88 177 VAL A C 1
ATOM 1381 O O . VAL A 1 177 ? 15.717 -5.968 -4.845 1.00 92.88 177 VAL A O 1
ATOM 1384 N N . GLU A 1 178 ? 15.235 -6.105 -7.039 1.00 92.69 178 GLU A N 1
ATOM 1385 C CA . GLU A 1 178 ? 14.207 -5.059 -7.027 1.00 92.69 178 GLU A CA 1
ATOM 1386 C C . GLU A 1 178 ? 12.994 -5.468 -6.182 1.00 92.69 178 GLU A C 1
ATOM 1388 O O . GLU A 1 178 ? 12.487 -4.667 -5.393 1.00 92.69 178 GLU A O 1
ATOM 1393 N N . TYR A 1 179 ? 12.568 -6.731 -6.278 1.00 94.69 179 TYR A N 1
ATOM 1394 C CA . TYR A 1 179 ? 11.443 -7.267 -5.515 1.00 94.69 1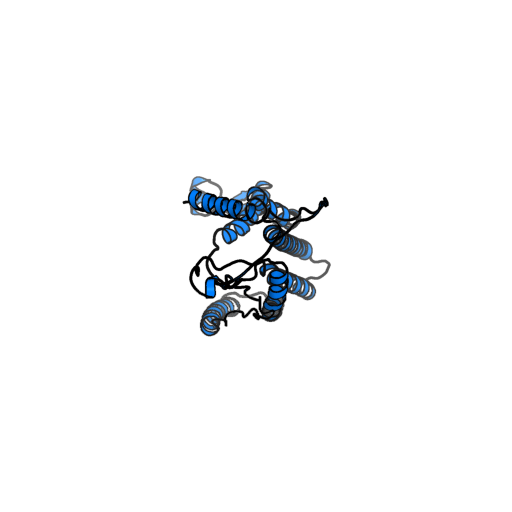79 TYR A CA 1
ATOM 1395 C C . TYR A 1 179 ? 11.715 -7.263 -4.003 1.00 94.69 179 TYR A C 1
ATOM 1397 O O . TYR A 1 179 ? 10.915 -6.737 -3.226 1.00 94.69 179 TYR A O 1
ATOM 1405 N N . ASN A 1 180 ? 12.875 -7.774 -3.574 1.00 95.19 180 ASN A N 1
ATOM 1406 C CA . ASN A 1 180 ? 13.274 -7.768 -2.164 1.00 95.19 180 ASN A CA 1
ATOM 1407 C C . ASN A 1 180 ? 13.457 -6.345 -1.628 1.00 95.19 180 ASN A C 1
ATOM 1409 O O . ASN A 1 180 ? 13.090 -6.063 -0.487 1.00 95.19 180 ASN A O 1
ATOM 1413 N N . ALA A 1 181 ? 13.990 -5.433 -2.442 1.00 95.81 181 ALA A N 1
ATOM 1414 C CA . ALA A 1 181 ? 14.109 -4.031 -2.070 1.00 95.81 181 ALA A CA 1
ATOM 1415 C C . ALA A 1 181 ? 12.738 -3.369 -1.882 1.00 95.81 181 ALA A C 1
ATOM 1417 O O . ALA A 1 181 ? 12.536 -2.654 -0.900 1.00 95.81 181 ALA A O 1
ATOM 1418 N N . ALA A 1 182 ? 11.773 -3.656 -2.761 1.00 95.88 182 ALA A N 1
ATOM 1419 C CA . ALA A 1 182 ? 10.399 -3.195 -2.605 1.00 95.88 182 ALA A CA 1
ATOM 1420 C C . ALA A 1 182 ? 9.753 -3.756 -1.325 1.00 95.88 182 ALA A C 1
ATOM 1422 O O . ALA A 1 182 ? 9.168 -2.992 -0.555 1.00 95.88 182 ALA A O 1
ATOM 1423 N N . LEU A 1 183 ? 9.914 -5.055 -1.041 1.00 97.00 183 LEU A N 1
ATOM 1424 C CA . LEU A 1 183 ? 9.423 -5.667 0.199 1.00 97.00 183 LEU A CA 1
ATOM 1425 C C . LEU A 1 183 ? 10.063 -5.063 1.449 1.00 97.00 183 LEU A C 1
ATOM 1427 O O . LEU A 1 183 ? 9.352 -4.761 2.407 1.00 97.00 183 LEU A O 1
ATOM 1431 N N . ALA A 1 184 ? 11.379 -4.847 1.443 1.00 97.50 184 ALA A N 1
ATOM 1432 C CA . ALA A 1 184 ? 12.087 -4.203 2.544 1.00 97.50 184 ALA A CA 1
ATOM 1433 C C . ALA A 1 184 ? 11.575 -2.774 2.770 1.00 97.50 184 ALA A C 1
ATOM 1435 O O . ALA A 1 184 ? 11.316 -2.384 3.909 1.00 97.50 184 ALA A O 1
ATOM 1436 N N . SER A 1 185 ? 11.351 -2.015 1.694 1.00 97.06 185 SER A N 1
ATOM 1437 C CA . SER A 1 185 ? 10.775 -0.673 1.773 1.00 97.06 185 SER A CA 1
ATOM 1438 C C . SER A 1 185 ? 9.353 -0.664 2.336 1.00 97.06 185 SER A C 1
ATOM 1440 O O . SER A 1 185 ? 9.046 0.150 3.208 1.00 97.06 185 SER A O 1
ATOM 1442 N N . ILE A 1 186 ? 8.490 -1.588 1.901 1.00 97.25 186 ILE A N 1
ATOM 1443 C CA . ILE A 1 186 ? 7.125 -1.722 2.431 1.00 97.25 186 ILE A CA 1
ATOM 1444 C C . ILE A 1 186 ? 7.158 -2.150 3.904 1.00 97.25 186 ILE A C 1
ATOM 1446 O O . ILE A 1 186 ? 6.437 -1.582 4.722 1.00 97.25 186 ILE A O 1
ATOM 1450 N N . CYS A 1 187 ? 8.028 -3.094 4.266 1.00 97.75 187 CYS A N 1
ATOM 1451 C CA . CYS A 1 187 ? 8.218 -3.542 5.643 1.00 97.75 187 CYS A CA 1
ATOM 1452 C C . CYS A 1 187 ? 8.655 -2.392 6.560 1.00 97.75 187 CYS A C 1
ATOM 1454 O O . CYS A 1 187 ? 8.035 -2.172 7.603 1.00 97.75 187 CYS A O 1
ATOM 1456 N N . PHE A 1 188 ? 9.649 -1.596 6.146 1.00 96.31 188 PHE A N 1
ATOM 1457 C CA . PHE A 1 188 ? 10.045 -0.404 6.894 1.00 96.31 188 PHE A CA 1
ATOM 1458 C C . PHE A 1 188 ? 8.913 0.612 6.997 1.00 96.31 188 PHE A C 1
ATOM 1460 O O . PHE A 1 188 ? 8.726 1.182 8.067 1.00 96.31 188 PHE A O 1
ATOM 1467 N N . MET A 1 189 ? 8.126 0.815 5.939 1.00 96.12 189 MET A N 1
ATOM 1468 C CA . MET A 1 189 ? 6.990 1.734 5.997 1.00 96.12 189 MET A CA 1
ATOM 1469 C C . MET A 1 189 ? 5.920 1.272 6.993 1.00 96.12 189 MET A C 1
ATOM 1471 O O . MET A 1 189 ? 5.423 2.082 7.770 1.00 96.12 189 MET A O 1
ATOM 1475 N N . ILE A 1 190 ? 5.595 -0.025 7.011 1.00 96.75 190 ILE A N 1
ATOM 1476 C CA . ILE A 1 190 ? 4.646 -0.612 7.970 1.00 96.75 190 ILE A CA 1
ATOM 1477 C C . ILE A 1 190 ? 5.170 -0.449 9.401 1.00 96.75 190 ILE A C 1
ATOM 1479 O O . ILE A 1 190 ? 4.429 -0.014 10.282 1.00 96.75 190 ILE A O 1
ATOM 1483 N N . LEU A 1 191 ? 6.449 -0.765 9.631 1.00 95.06 191 LEU A N 1
ATOM 1484 C CA . LEU A 1 191 ? 7.082 -0.626 10.941 1.00 95.06 191 LEU A CA 1
ATOM 1485 C C . LEU A 1 191 ? 7.085 0.830 11.414 1.00 95.06 191 LEU A C 1
ATOM 1487 O O . LEU A 1 191 ? 6.683 1.104 12.540 1.00 95.06 191 LEU A O 1
ATOM 1491 N N . LEU A 1 192 ? 7.527 1.763 10.568 1.00 94.00 192 LEU A N 1
ATOM 1492 C CA . LEU A 1 192 ? 7.610 3.179 10.917 1.00 94.00 192 LEU A CA 1
ATOM 1493 C C . LEU A 1 192 ? 6.228 3.808 11.096 1.00 94.00 192 LEU A C 1
ATOM 1495 O O . LEU A 1 192 ? 6.076 4.637 11.985 1.00 94.00 192 LEU A O 1
ATOM 1499 N N . GLY A 1 193 ? 5.226 3.391 10.317 1.00 93.56 193 GLY A N 1
ATOM 1500 C CA . GLY A 1 193 ? 3.835 3.795 10.528 1.00 93.56 193 GLY A CA 1
ATOM 1501 C C . GLY A 1 193 ? 3.304 3.325 11.882 1.00 93.56 193 GLY A C 1
ATOM 1502 O O . GLY A 1 193 ? 2.734 4.110 12.628 1.00 93.56 193 GLY A O 1
ATOM 1503 N N . PHE A 1 194 ? 3.580 2.075 12.264 1.00 94.06 194 PHE A N 1
ATOM 1504 C CA . PHE A 1 194 ? 3.210 1.579 13.590 1.00 94.06 194 PHE A CA 1
ATOM 1505 C C . PHE A 1 194 ? 3.961 2.297 14.722 1.00 94.06 194 PHE A C 1
ATOM 1507 O O . PHE A 1 194 ? 3.380 2.604 15.758 1.00 94.06 194 PHE A O 1
ATOM 1514 N N . VAL A 1 195 ? 5.253 2.582 14.542 1.00 92.69 195 VAL A N 1
ATOM 1515 C CA . VAL A 1 195 ? 6.043 3.342 15.522 1.00 92.69 195 VAL A CA 1
ATOM 1516 C C . VAL A 1 195 ? 5.526 4.777 15.651 1.00 92.69 195 VAL A C 1
ATOM 1518 O O . VAL A 1 195 ? 5.474 5.284 16.769 1.00 92.69 195 VAL A O 1
ATOM 1521 N N . ASP A 1 196 ? 5.120 5.417 14.549 1.00 91.19 196 ASP A N 1
ATOM 1522 C CA . ASP A 1 196 ? 4.487 6.742 14.565 1.00 91.19 196 ASP A CA 1
ATOM 1523 C C . ASP A 1 196 ? 3.201 6.740 15.396 1.00 91.19 196 ASP A C 1
ATOM 1525 O O . ASP A 1 196 ? 3.029 7.612 16.247 1.00 91.19 196 ASP A O 1
ATOM 1529 N N . ASP A 1 197 ? 2.355 5.725 15.210 1.00 91.00 197 ASP A N 1
ATOM 1530 C CA . ASP A 1 197 ? 1.118 5.572 15.977 1.00 91.00 197 ASP A CA 1
ATOM 1531 C C . ASP A 1 197 ? 1.375 5.324 17.476 1.00 91.00 197 ASP A C 1
ATOM 1533 O O . ASP A 1 197 ? 0.619 5.783 18.327 1.00 91.00 197 ASP A O 1
ATOM 1537 N N . VAL A 1 198 ? 2.431 4.579 17.829 1.00 91.50 198 VAL A N 1
ATOM 1538 C CA . VAL A 1 198 ? 2.747 4.256 19.234 1.00 91.50 198 VAL A CA 1
ATOM 1539 C C . VAL A 1 198 ? 3.431 5.419 19.957 1.00 91.50 198 VAL A C 1
ATOM 1541 O O . VAL A 1 198 ? 3.218 5.602 21.156 1.00 91.50 198 VAL A O 1
ATOM 1544 N N . LEU A 1 199 ? 4.292 6.167 19.264 1.00 91.38 199 LEU A N 1
ATOM 1545 C CA . LEU A 1 199 ? 5.134 7.206 19.865 1.00 91.38 199 LEU A CA 1
ATOM 1546 C C . LEU A 1 199 ? 4.613 8.634 19.658 1.00 91.38 199 LEU A C 1
ATOM 1548 O O . LEU A 1 199 ? 5.223 9.555 20.199 1.00 91.38 199 LEU A O 1
ATOM 1552 N N . ASP A 1 200 ? 3.531 8.833 18.896 1.00 88.88 200 ASP A N 1
ATOM 1553 C CA . ASP A 1 200 ? 2.972 10.153 18.568 1.00 88.88 200 ASP A CA 1
ATOM 1554 C C . ASP A 1 200 ? 4.059 11.129 18.066 1.00 88.88 200 ASP A C 1
ATOM 1556 O O . ASP A 1 200 ? 4.278 12.225 18.596 1.00 88.88 200 ASP A O 1
ATOM 1560 N N . VAL A 1 201 ? 4.804 10.706 17.042 1.00 90.81 201 VAL A N 1
ATOM 1561 C CA . VAL A 1 201 ? 6.031 11.390 16.612 1.00 90.81 201 VAL A CA 1
ATOM 1562 C C . VAL A 1 201 ? 5.728 12.808 16.064 1.00 90.81 201 VAL A C 1
ATOM 1564 O O . VAL A 1 201 ? 4.710 13.025 15.401 1.00 90.81 201 VAL A O 1
ATOM 1567 N N . PRO A 1 202 ? 6.601 13.822 16.267 1.00 91.50 202 PRO A N 1
ATOM 1568 C CA . PRO A 1 202 ? 6.381 15.167 15.729 1.00 91.50 202 PRO A CA 1
ATOM 1569 C C . PRO A 1 202 ? 6.282 15.214 14.196 1.00 91.50 202 PRO A C 1
ATOM 1571 O O . PRO A 1 202 ? 7.047 14.556 13.488 1.00 91.50 202 PRO A O 1
ATOM 1574 N N . TRP A 1 203 ? 5.427 16.099 13.667 1.00 85.88 203 TRP A N 1
ATOM 1575 C CA . TRP A 1 203 ? 5.140 16.227 12.225 1.00 85.88 203 TRP A CA 1
ATOM 1576 C C . TRP A 1 203 ? 6.383 16.374 11.329 1.00 85.88 203 TRP A C 1
ATOM 1578 O O . TRP A 1 203 ? 6.399 15.884 10.204 1.00 85.88 203 TRP A O 1
ATOM 1588 N N . ARG A 1 204 ? 7.448 17.018 11.827 1.00 89.50 204 ARG A N 1
ATOM 1589 C CA . ARG A 1 204 ? 8.711 17.195 11.088 1.00 89.50 204 ARG A CA 1
ATOM 1590 C C . ARG A 1 204 ? 9.388 15.861 10.791 1.00 89.50 204 ARG A C 1
ATOM 1592 O O . ARG A 1 204 ? 9.926 15.667 9.709 1.00 89.50 204 ARG A O 1
ATOM 1599 N N . VAL A 1 205 ? 9.349 14.950 11.758 1.00 88.88 205 VAL A N 1
ATOM 1600 C CA . VAL A 1 205 ? 9.924 13.612 11.623 1.00 88.88 205 VAL A CA 1
ATOM 1601 C C . VAL A 1 205 ? 9.000 12.740 10.774 1.00 88.88 205 VAL A C 1
ATOM 1603 O O . VAL A 1 205 ? 9.506 11.990 9.948 1.00 88.88 205 VAL A O 1
ATOM 1606 N N . LYS A 1 206 ? 7.670 12.915 10.848 1.00 85.56 206 LYS A N 1
ATOM 1607 C CA . LYS A 1 206 ? 6.714 12.220 9.958 1.00 85.56 206 LYS A CA 1
ATOM 1608 C C . LYS A 1 206 ? 6.976 12.469 8.468 1.00 85.56 206 LYS A C 1
ATOM 1610 O O . LYS A 1 206 ? 6.772 11.575 7.656 1.00 85.56 206 LYS A O 1
ATOM 1615 N N . LEU A 1 207 ? 7.479 13.650 8.104 1.00 85.50 207 LEU A N 1
ATOM 1616 C CA . LEU A 1 207 ? 7.903 13.940 6.727 1.00 85.50 207 LEU A CA 1
ATOM 1617 C C . LEU A 1 207 ? 9.205 13.227 6.329 1.00 85.50 207 LEU A C 1
ATOM 1619 O O . LEU A 1 207 ? 9.457 13.033 5.144 1.00 85.50 207 LEU A O 1
ATOM 1623 N N . LEU A 1 208 ? 10.030 12.838 7.302 1.00 88.94 208 LEU A N 1
ATOM 1624 C CA . LEU A 1 208 ? 11.337 12.225 7.079 1.00 88.94 208 LEU A CA 1
ATOM 1625 C C . LEU A 1 208 ? 11.297 10.689 7.107 1.00 88.94 208 LEU A C 1
ATOM 1627 O O . LEU A 1 208 ? 12.053 10.056 6.373 1.00 88.94 208 LEU A O 1
ATOM 1631 N N . LEU A 1 209 ? 10.423 10.081 7.919 1.00 88.88 209 LEU A N 1
ATOM 1632 C CA . LEU A 1 209 ? 10.315 8.619 8.047 1.00 88.88 209 LEU A CA 1
ATOM 1633 C C . LEU A 1 209 ? 10.120 7.901 6.695 1.00 88.88 209 LEU A C 1
ATOM 1635 O O . LEU A 1 209 ? 10.848 6.934 6.445 1.00 88.88 209 LEU A O 1
ATOM 1639 N N . PRO A 1 210 ? 9.244 8.371 5.779 1.00 90.19 210 PRO A N 1
ATOM 1640 C CA . PRO A 1 210 ? 9.072 7.723 4.482 1.00 90.19 210 PRO A CA 1
ATOM 1641 C C . PRO A 1 210 ? 10.345 7.744 3.629 1.00 90.19 210 PRO A C 1
ATOM 1643 O O . PRO A 1 210 ? 10.629 6.775 2.928 1.00 90.19 210 PRO A O 1
ATOM 1646 N N . SER A 1 211 ? 11.157 8.801 3.734 1.00 91.00 211 SER A N 1
ATOM 1647 C CA . SER A 1 211 ? 12.431 8.903 3.014 1.00 91.00 211 SER A CA 1
ATOM 1648 C C . SER A 1 211 ? 13.382 7.771 3.401 1.00 91.00 211 SER A C 1
ATOM 1650 O O . SER A 1 211 ? 13.972 7.145 2.522 1.00 91.00 211 SER A O 1
ATOM 1652 N N . PHE A 1 212 ? 13.482 7.439 4.694 1.00 90.81 212 PHE A N 1
ATOM 1653 C CA . PHE A 1 212 ? 14.298 6.309 5.151 1.00 90.81 212 PHE A CA 1
ATOM 1654 C C . PHE A 1 212 ? 13.743 4.964 4.685 1.00 90.81 212 PHE A C 1
ATOM 1656 O O . PHE A 1 212 ? 14.505 4.124 4.207 1.00 90.81 212 PHE A O 1
ATOM 1663 N N . ALA A 1 213 ? 12.422 4.777 4.753 1.00 93.56 213 ALA A N 1
ATOM 1664 C CA . ALA A 1 213 ? 11.782 3.554 4.273 1.00 93.56 213 ALA A CA 1
ATOM 1665 C C . ALA A 1 213 ? 12.018 3.315 2.771 1.00 93.56 213 ALA A C 1
ATOM 1667 O O . ALA A 1 213 ? 12.058 2.171 2.330 1.00 93.56 213 ALA A O 1
ATOM 1668 N N . THR A 1 214 ? 12.228 4.363 1.972 1.00 93.81 214 THR A N 1
ATOM 1669 C CA . THR A 1 214 ? 12.446 4.235 0.516 1.00 93.81 214 THR A CA 1
ATOM 1670 C C . THR A 1 214 ? 13.881 3.922 0.105 1.00 93.81 214 THR A C 1
ATOM 1672 O O . THR A 1 214 ? 14.122 3.618 -1.062 1.00 93.81 214 THR A O 1
ATOM 1675 N N . LEU A 1 215 ? 14.842 3.965 1.034 1.00 94.19 215 LEU A N 1
ATOM 1676 C CA . LEU A 1 215 ? 16.253 3.748 0.706 1.00 94.19 215 LEU A CA 1
ATOM 1677 C C . LEU A 1 215 ? 16.534 2.397 0.027 1.00 94.19 215 LEU A C 1
ATOM 1679 O O . LEU A 1 215 ? 17.245 2.421 -0.978 1.00 94.19 215 LEU A O 1
ATOM 1683 N N . PRO A 1 216 ? 15.983 1.248 0.480 1.00 95.69 216 PRO A N 1
ATOM 1684 C CA . PRO A 1 216 ? 16.177 -0.026 -0.213 1.00 95.69 216 PRO A CA 1
ATOM 1685 C C . PRO A 1 216 ? 15.781 0.052 -1.691 1.00 95.69 216 PRO A C 1
ATOM 1687 O O . PRO A 1 216 ? 16.587 -0.279 -2.560 1.00 95.69 216 PRO A O 1
ATOM 1690 N N . LEU A 1 217 ? 14.587 0.579 -1.979 1.00 93.38 217 LEU A N 1
ATOM 1691 C CA . LEU A 1 217 ? 14.094 0.766 -3.342 1.00 93.38 217 LEU A CA 1
ATOM 1692 C C . LEU A 1 217 ? 15.012 1.676 -4.176 1.00 93.38 217 LEU A C 1
ATOM 1694 O O . LEU A 1 217 ? 15.339 1.348 -5.313 1.00 93.38 217 LEU A O 1
ATOM 1698 N N . LEU A 1 218 ? 15.474 2.799 -3.618 1.00 93.88 218 LEU A N 1
ATOM 1699 C CA . LEU A 1 218 ? 16.368 3.733 -4.318 1.00 93.88 218 LEU A CA 1
ATOM 1700 C C . LEU A 1 218 ? 17.736 3.124 -4.666 1.00 93.88 218 LEU A C 1
ATOM 1702 O O . LEU A 1 218 ? 18.331 3.493 -5.688 1.00 93.88 218 LEU A O 1
ATOM 1706 N N . MET A 1 219 ? 18.249 2.245 -3.799 1.00 93.31 219 MET A N 1
ATOM 1707 C CA . MET A 1 219 ? 19.519 1.548 -4.011 1.00 93.31 219 MET A CA 1
ATOM 1708 C C . MET A 1 219 ? 19.389 0.443 -5.059 1.00 93.31 219 MET A C 1
ATOM 1710 O O . MET A 1 219 ? 20.285 0.298 -5.884 1.00 93.31 219 MET A O 1
ATOM 1714 N N . ALA A 1 220 ? 18.274 -0.290 -5.056 1.00 94.12 220 ALA A N 1
ATOM 1715 C CA . ALA A 1 220 ? 18.021 -1.368 -6.009 1.00 94.12 220 ALA A CA 1
ATOM 1716 C C . ALA A 1 220 ? 17.546 -0.887 -7.387 1.00 94.12 220 ALA A C 1
ATOM 1718 O O . ALA A 1 220 ? 17.610 -1.654 -8.339 1.00 94.12 220 ALA A O 1
ATOM 1719 N N . TYR A 1 221 ? 17.084 0.363 -7.512 1.00 92.69 221 TYR A N 1
ATOM 1720 C CA . TYR A 1 221 ? 16.599 0.903 -8.782 1.00 92.69 221 TYR A CA 1
ATOM 1721 C C . TYR A 1 221 ? 17.691 0.897 -9.863 1.00 92.69 221 TYR A C 1
ATOM 1723 O O . TYR A 1 221 ? 18.607 1.734 -9.838 1.00 92.69 221 TYR A O 1
ATOM 1731 N N . ALA A 1 222 ? 17.541 -0.011 -10.831 1.00 88.19 222 ALA A N 1
ATOM 1732 C CA . ALA A 1 222 ? 18.410 -0.165 -11.997 1.00 88.19 222 ALA A CA 1
ATOM 1733 C C . ALA A 1 222 ? 17.808 0.425 -13.291 1.00 88.19 222 ALA A C 1
ATOM 1735 O O . ALA A 1 222 ? 18.445 0.389 -14.343 1.00 88.19 222 ALA A O 1
ATOM 1736 N N . GLY A 1 223 ? 16.593 0.980 -13.222 1.00 88.38 223 GLY A N 1
ATOM 1737 C CA . GLY A 1 223 ? 15.890 1.548 -14.372 1.00 88.38 223 GLY A CA 1
ATOM 1738 C C . GLY A 1 223 ? 16.473 2.865 -14.898 1.00 88.38 223 GLY A C 1
ATOM 1739 O O . GLY A 1 223 ? 17.350 3.495 -14.300 1.00 88.38 223 GLY A O 1
ATOM 1740 N N . HIS A 1 224 ? 15.929 3.326 -16.026 1.00 92.25 224 HIS A N 1
ATOM 1741 C CA . HIS A 1 224 ? 16.318 4.596 -16.642 1.00 92.25 224 HIS A CA 1
ATOM 1742 C C . HIS A 1 224 ? 15.919 5.807 -15.778 1.00 92.25 224 HIS A C 1
ATOM 1744 O O . HIS A 1 224 ? 14.881 5.806 -15.116 1.00 92.25 224 HIS A O 1
ATOM 1750 N N . THR A 1 225 ? 16.723 6.873 -15.819 1.00 94.31 225 THR A N 1
ATOM 1751 C CA . THR A 1 225 ? 16.454 8.171 -15.158 1.00 94.31 225 THR A CA 1
ATOM 1752 C C . THR A 1 225 ? 15.887 9.224 -16.110 1.00 94.31 225 THR A C 1
ATOM 1754 O O . THR A 1 225 ? 15.818 10.414 -15.790 1.00 94.31 225 THR A O 1
ATOM 1757 N N . THR A 1 226 ? 15.495 8.784 -17.300 1.00 93.94 226 THR A N 1
ATOM 1758 C CA . THR A 1 226 ? 15.015 9.629 -18.382 1.00 93.94 226 THR A CA 1
ATOM 1759 C C . THR A 1 226 ? 13.493 9.697 -18.369 1.00 93.94 226 THR A C 1
ATOM 1761 O O . THR A 1 226 ? 12.824 8.669 -18.319 1.00 93.94 226 THR A O 1
ATOM 1764 N N . ILE A 1 227 ? 12.940 10.907 -18.440 1.00 93.06 227 ILE A N 1
ATOM 1765 C CA . ILE A 1 227 ? 11.496 11.144 -18.478 1.00 93.06 227 ILE A CA 1
ATOM 1766 C C . ILE A 1 227 ? 11.043 11.603 -19.864 1.00 93.06 227 ILE A C 1
ATOM 1768 O O . ILE A 1 227 ? 11.768 12.285 -20.592 1.00 93.06 227 ILE A O 1
ATOM 1772 N N . VAL A 1 228 ? 9.804 11.256 -20.207 1.00 93.00 228 VAL A N 1
ATOM 1773 C CA . VAL A 1 228 ? 9.116 11.778 -21.391 1.00 93.00 228 VAL A CA 1
ATOM 1774 C C . VAL A 1 228 ? 8.313 13.005 -20.979 1.00 93.00 228 VAL A C 1
ATOM 1776 O O . VAL A 1 228 ? 7.481 12.935 -20.074 1.00 93.00 228 VAL A O 1
ATOM 1779 N N . ILE A 1 229 ? 8.548 14.136 -21.644 1.00 90.75 229 ILE A N 1
ATOM 1780 C CA . ILE A 1 229 ? 7.821 15.375 -21.353 1.00 90.75 229 ILE A CA 1
ATOM 1781 C C . ILE A 1 229 ? 6.387 15.256 -21.907 1.00 90.75 229 ILE A C 1
ATOM 1783 O O . ILE A 1 229 ? 6.220 14.912 -23.082 1.00 90.75 229 ILE A O 1
ATOM 1787 N N . PRO A 1 230 ? 5.332 15.538 -21.110 1.00 88.50 230 PRO A N 1
ATOM 1788 C CA . PRO A 1 230 ? 3.952 15.498 -21.591 1.00 88.50 230 PRO A CA 1
ATOM 1789 C C . PRO A 1 230 ? 3.748 16.396 -22.816 1.00 88.50 230 PRO A C 1
ATOM 1791 O O . PRO A 1 230 ? 4.225 17.530 -22.836 1.00 88.50 230 PRO A O 1
ATOM 1794 N N . LYS A 1 231 ? 2.994 15.922 -23.819 1.00 87.38 231 LYS A N 1
ATOM 1795 C CA . LYS A 1 231 ? 2.829 16.596 -25.127 1.00 87.38 231 LYS A CA 1
ATOM 1796 C C . LYS A 1 231 ? 2.525 18.107 -25.049 1.00 87.38 231 LYS A C 1
ATOM 1798 O O . LYS A 1 231 ? 3.152 18.835 -25.812 1.00 87.38 231 LYS A O 1
ATOM 1803 N N . PRO A 1 232 ? 1.654 18.611 -24.146 1.00 89.19 232 PRO A N 1
ATOM 1804 C CA . PRO A 1 232 ? 1.396 20.051 -24.044 1.00 89.19 232 PRO A CA 1
ATOM 1805 C C . PRO A 1 232 ? 2.618 20.880 -23.616 1.00 89.19 232 PRO A C 1
ATOM 1807 O O . PRO A 1 232 ? 2.714 22.049 -23.969 1.00 89.19 232 PRO A O 1
ATOM 1810 N N . LEU A 1 233 ? 3.561 20.292 -22.870 1.00 86.12 233 LEU A N 1
ATOM 1811 C CA . LEU A 1 233 ? 4.758 20.976 -22.370 1.00 86.12 233 LEU A CA 1
ATOM 1812 C C . LEU A 1 233 ? 5.924 20.947 -23.368 1.00 86.12 233 LEU A C 1
ATOM 1814 O O . LEU A 1 233 ? 6.828 21.776 -23.271 1.00 86.12 233 LEU A O 1
ATOM 1818 N N . VAL A 1 234 ? 5.902 20.035 -24.345 1.00 88.38 234 VAL A N 1
ATOM 1819 C CA . VAL A 1 234 ? 6.986 19.877 -25.332 1.00 88.38 234 VAL A CA 1
ATOM 1820 C C . VAL A 1 234 ? 7.225 21.174 -26.108 1.00 88.38 234 VAL A C 1
ATOM 1822 O O . VAL A 1 234 ? 8.375 21.544 -26.327 1.00 88.38 234 VAL A O 1
ATOM 1825 N N . SER A 1 235 ? 6.162 21.902 -26.466 1.00 87.88 235 SER A N 1
ATOM 1826 C CA . SER A 1 235 ? 6.261 23.173 -27.197 1.00 87.88 235 SER A CA 1
ATOM 1827 C C . SER A 1 235 ? 6.941 24.293 -26.404 1.00 87.88 235 SER A C 1
ATOM 1829 O O . SER A 1 235 ? 7.503 25.195 -27.014 1.00 87.88 235 SER A O 1
ATOM 1831 N N . TYR A 1 236 ? 6.913 24.238 -25.068 1.00 89.69 236 TYR A N 1
ATOM 1832 C CA . TYR A 1 236 ? 7.560 25.232 -24.205 1.00 89.69 236 TYR A CA 1
ATOM 1833 C C . TYR A 1 236 ? 9.011 24.868 -23.885 1.00 89.69 236 TYR A C 1
ATOM 1835 O O . TYR A 1 236 ? 9.863 25.745 -23.801 1.00 89.69 236 TYR A O 1
ATOM 1843 N N . VAL A 1 237 ? 9.293 23.576 -23.690 1.00 88.19 237 VAL A N 1
ATOM 1844 C CA . VAL A 1 237 ? 10.621 23.095 -23.273 1.00 88.19 237 VAL A CA 1
ATOM 1845 C C . VAL A 1 237 ? 11.541 22.824 -24.472 1.00 88.19 237 VAL A C 1
ATOM 1847 O O . VAL A 1 237 ? 12.758 22.866 -24.336 1.00 88.19 237 VAL A O 1
ATOM 1850 N N . GLY A 1 238 ? 10.984 22.528 -25.650 1.00 87.19 238 GLY A N 1
ATOM 1851 C CA . GLY A 1 238 ? 11.753 22.220 -26.864 1.00 87.19 238 GLY A CA 1
ATOM 1852 C C . GLY A 1 238 ? 12.404 20.830 -26.876 1.00 87.19 238 GLY A C 1
ATOM 1853 O O . GLY A 1 238 ? 13.067 20.470 -27.844 1.00 87.19 238 GLY A O 1
ATOM 1854 N N . LEU A 1 239 ? 12.192 20.022 -25.833 1.00 87.94 239 LEU A N 1
ATOM 1855 C CA . LEU A 1 239 ? 12.714 18.661 -25.695 1.00 87.94 239 LEU A CA 1
ATOM 1856 C C . LEU A 1 239 ? 11.555 17.671 -25.529 1.00 87.94 239 LEU A C 1
ATOM 1858 O O . LEU A 1 239 ? 10.563 17.960 -24.863 1.00 87.94 239 LEU A O 1
ATOM 1862 N N . LYS A 1 240 ? 11.673 16.483 -26.133 1.00 87.75 240 LYS A N 1
ATOM 1863 C CA . LYS A 1 240 ? 10.703 15.380 -25.953 1.00 87.75 240 LYS A CA 1
ATOM 1864 C C . LYS A 1 240 ? 11.099 14.437 -24.817 1.00 87.75 240 LYS A C 1
ATOM 1866 O O . LYS A 1 240 ? 10.237 13.831 -24.185 1.00 87.75 240 LYS A O 1
ATOM 1871 N N . ILE A 1 241 ? 12.402 14.313 -24.590 1.00 90.50 241 ILE A N 1
ATOM 1872 C CA . ILE A 1 241 ? 13.030 13.366 -23.675 1.00 90.50 241 ILE A CA 1
ATOM 1873 C C . ILE A 1 241 ? 14.050 14.154 -22.854 1.00 90.50 241 ILE A C 1
ATOM 1875 O O . ILE A 1 241 ? 14.822 14.925 -23.424 1.00 90.50 241 ILE A O 1
ATOM 1879 N N . LEU A 1 242 ? 14.033 13.982 -21.533 1.00 91.38 242 LEU A N 1
ATOM 1880 C CA . LEU A 1 242 ? 14.933 14.668 -20.608 1.00 91.38 242 LEU A CA 1
ATOM 1881 C C . LEU A 1 242 ? 15.544 13.661 -19.633 1.00 91.38 242 LEU A C 1
ATOM 1883 O O . LEU A 1 242 ? 14.809 12.971 -18.929 1.00 91.38 242 LEU A O 1
ATOM 1887 N N . ASP A 1 243 ? 16.874 13.592 -19.568 1.00 92.94 243 ASP A N 1
ATOM 1888 C CA . ASP A 1 243 ? 17.567 12.807 -18.544 1.00 92.94 243 ASP A CA 1
ATOM 1889 C C . ASP A 1 243 ? 17.758 13.630 -17.267 1.00 92.94 243 ASP A C 1
ATOM 1891 O O . ASP A 1 243 ? 18.374 14.694 -17.280 1.00 92.94 243 ASP A O 1
ATOM 1895 N N . LEU A 1 244 ? 17.198 13.140 -16.162 1.00 93.69 244 LEU A N 1
ATOM 1896 C CA . LEU A 1 244 ? 17.250 13.804 -14.860 1.00 93.69 244 LEU A CA 1
ATOM 1897 C C . LEU A 1 244 ? 18.384 13.274 -13.971 1.00 93.69 244 LEU A C 1
ATOM 1899 O O . LEU A 1 244 ? 18.693 13.884 -12.941 1.00 93.69 244 LEU A O 1
ATOM 1903 N N . GLY A 1 245 ? 18.986 12.131 -14.315 1.00 92.88 245 GLY A N 1
ATOM 1904 C CA . GLY A 1 245 ? 20.035 11.495 -13.519 1.00 92.88 245 GLY A CA 1
ATOM 1905 C C . GLY A 1 245 ? 19.678 11.388 -12.028 1.00 92.88 245 GLY A C 1
ATOM 1906 O O . GLY A 1 245 ? 18.662 10.812 -11.640 1.00 92.88 245 GLY A O 1
ATOM 1907 N N . ARG A 1 246 ? 20.503 11.984 -11.155 1.00 93.00 246 ARG A N 1
ATOM 1908 C CA . ARG A 1 246 ? 20.306 11.951 -9.689 1.00 93.00 246 ARG A CA 1
ATOM 1909 C C . ARG A 1 246 ? 19.021 12.643 -9.222 1.00 93.00 246 ARG A C 1
ATOM 1911 O O . ARG A 1 246 ? 18.461 12.235 -8.206 1.00 93.00 246 ARG A O 1
ATOM 1918 N N . ILE A 1 247 ? 18.538 13.649 -9.954 1.00 95.44 247 ILE A N 1
ATOM 1919 C CA . ILE A 1 247 ? 17.292 14.358 -9.620 1.00 95.44 247 ILE A CA 1
ATOM 1920 C C . ILE A 1 247 ? 16.098 13.402 -9.727 1.00 95.44 247 ILE A C 1
ATOM 1922 O O . ILE A 1 247 ? 15.175 13.493 -8.923 1.00 95.44 247 ILE A O 1
ATOM 1926 N N . TYR A 1 248 ? 16.153 12.419 -10.632 1.00 95.12 248 TYR A N 1
ATOM 1927 C CA . TYR A 1 248 ? 15.136 11.371 -10.723 1.00 95.12 248 TYR A CA 1
ATOM 1928 C C . TYR A 1 248 ? 15.037 10.553 -9.428 1.00 95.12 248 TYR A C 1
ATOM 1930 O O . TYR A 1 248 ? 13.945 10.304 -8.924 1.00 95.12 248 TYR A O 1
ATOM 1938 N N . LYS A 1 249 ? 16.180 10.181 -8.835 1.00 93.00 249 LYS A N 1
ATOM 1939 C CA . LYS A 1 249 ? 16.201 9.440 -7.564 1.00 93.00 249 LYS A CA 1
ATOM 1940 C C . LYS A 1 249 ? 15.653 10.274 -6.405 1.00 93.00 249 LYS A C 1
ATOM 1942 O O . LYS A 1 249 ? 14.910 9.746 -5.582 1.00 93.00 249 LYS A O 1
ATOM 1947 N N . LEU A 1 250 ? 15.960 11.573 -6.373 1.00 93.81 250 LEU A N 1
ATOM 1948 C CA . LEU A 1 250 ? 15.352 12.495 -5.410 1.00 93.81 250 LEU A CA 1
ATOM 1949 C C . LEU A 1 250 ? 13.828 12.564 -5.593 1.00 93.81 250 LEU A C 1
ATOM 1951 O O . LEU A 1 250 ? 13.094 12.479 -4.612 1.00 93.81 250 LEU A O 1
ATOM 1955 N N . TYR A 1 251 ? 13.353 12.657 -6.837 1.00 94.75 251 TYR A N 1
ATOM 1956 C CA . TYR A 1 251 ? 11.927 12.613 -7.152 1.00 94.75 251 TYR A CA 1
ATOM 1957 C C . TYR A 1 251 ? 11.262 11.325 -6.643 1.00 94.75 251 TYR A C 1
ATOM 1959 O O . TYR A 1 251 ? 10.222 11.419 -6.000 1.00 94.75 251 TYR A O 1
ATOM 1967 N N . MET A 1 252 ? 11.865 10.147 -6.846 1.00 94.00 252 MET A N 1
ATOM 1968 C CA . MET A 1 252 ? 11.311 8.880 -6.342 1.00 94.00 252 MET A CA 1
ATOM 1969 C C . MET A 1 252 ? 11.134 8.878 -4.816 1.00 94.00 252 MET A C 1
ATOM 1971 O O . MET A 1 252 ? 10.088 8.459 -4.321 1.00 94.00 252 MET A O 1
ATOM 1975 N N . ALA A 1 253 ? 12.119 9.383 -4.064 1.00 93.19 253 ALA A N 1
ATOM 1976 C CA . ALA A 1 253 ? 12.002 9.504 -2.608 1.00 93.19 253 ALA A CA 1
ATOM 1977 C C . ALA A 1 253 ? 10.883 10.479 -2.207 1.00 93.19 253 ALA A C 1
ATOM 1979 O O . ALA A 1 253 ? 10.049 10.161 -1.358 1.00 93.19 253 ALA A O 1
ATOM 1980 N N . LEU A 1 254 ? 10.822 11.650 -2.850 1.00 94.88 254 LEU A N 1
ATOM 1981 C CA . LEU A 1 254 ? 9.781 12.648 -2.589 1.00 94.88 254 LEU A CA 1
ATOM 1982 C C . LEU A 1 254 ? 8.383 12.148 -2.968 1.00 94.88 254 LEU A C 1
ATOM 1984 O O . LEU A 1 254 ? 7.418 12.489 -2.288 1.00 94.88 254 LEU A O 1
ATOM 1988 N N . LEU A 1 255 ? 8.266 11.323 -4.010 1.00 94.38 255 LEU A N 1
ATOM 1989 C CA . LEU A 1 255 ? 7.007 10.709 -4.414 1.00 94.38 255 LEU A CA 1
ATOM 1990 C C . LEU A 1 255 ? 6.468 9.801 -3.309 1.00 94.38 255 LEU A C 1
ATOM 1992 O O . LEU A 1 255 ? 5.293 9.886 -2.972 1.00 94.38 255 LEU A O 1
ATOM 1996 N N . ALA A 1 256 ? 7.320 8.983 -2.697 1.00 92.19 256 ALA A N 1
ATOM 1997 C CA . ALA A 1 256 ? 6.905 8.135 -1.589 1.00 92.19 256 ALA A CA 1
ATOM 1998 C C . ALA A 1 256 ? 6.506 8.944 -0.345 1.00 92.19 256 ALA A C 1
ATOM 2000 O O . ALA A 1 256 ? 5.466 8.658 0.248 1.00 92.19 256 ALA A O 1
ATOM 2001 N N . VAL A 1 257 ? 7.268 9.992 0.003 1.00 93.12 257 VAL A N 1
ATOM 2002 C CA . VAL A 1 257 ? 6.893 10.943 1.070 1.00 93.12 257 VAL A CA 1
ATOM 2003 C C . VAL A 1 257 ? 5.531 11.568 0.780 1.00 93.12 257 VAL A C 1
ATOM 2005 O O . VAL A 1 257 ? 4.685 11.645 1.670 1.00 93.12 257 VAL A O 1
ATOM 2008 N N . PHE A 1 258 ? 5.301 12.003 -0.459 1.00 95.25 258 PHE A N 1
ATOM 2009 C CA . PHE A 1 258 ? 4.023 12.556 -0.879 1.00 95.25 258 PHE A CA 1
ATOM 2010 C C . PHE A 1 258 ? 2.906 11.522 -0.717 1.00 95.25 258 PHE A C 1
ATOM 2012 O O . PHE A 1 258 ? 1.956 11.787 0.006 1.00 95.25 258 PHE A O 1
ATOM 2019 N N . CYS A 1 259 ? 3.040 10.325 -1.293 1.00 94.81 259 CYS A N 1
ATOM 2020 C CA . CYS A 1 259 ? 2.007 9.290 -1.250 1.00 94.81 259 CYS A CA 1
ATOM 2021 C C . CYS A 1 259 ? 1.571 8.934 0.179 1.00 94.81 259 CYS A C 1
ATOM 2023 O O . CYS A 1 259 ? 0.371 8.892 0.454 1.00 94.81 259 CYS A O 1
ATOM 2025 N N . THR A 1 260 ? 2.513 8.719 1.103 1.00 92.38 260 THR A N 1
ATOM 2026 C CA . THR A 1 260 ? 2.176 8.345 2.486 1.00 92.38 260 THR A CA 1
ATOM 2027 C C . THR A 1 260 ? 1.477 9.479 3.227 1.00 92.38 260 THR A C 1
ATOM 2029 O O . THR A 1 260 ? 0.493 9.251 3.930 1.00 92.38 260 THR A O 1
ATOM 2032 N N . ASN A 1 261 ? 1.949 10.716 3.054 1.00 91.44 261 ASN A N 1
ATOM 2033 C CA . ASN A 1 261 ? 1.372 11.870 3.736 1.00 91.44 261 ASN A CA 1
ATOM 2034 C C . ASN A 1 261 ? 0.031 12.288 3.124 1.00 91.44 261 ASN A C 1
ATOM 2036 O O . ASN A 1 261 ? -0.882 12.626 3.869 1.00 91.44 261 ASN A O 1
ATOM 2040 N N . SER A 1 262 ? -0.122 12.222 1.799 1.00 94.12 262 SER A N 1
ATOM 2041 C CA . SER A 1 262 ? -1.362 12.562 1.093 1.00 94.12 262 SER A CA 1
ATOM 2042 C C . SER A 1 262 ? -2.534 11.689 1.524 1.00 94.12 262 SER A C 1
ATOM 2044 O O . SER A 1 262 ? -3.629 12.211 1.721 1.00 94.12 262 SER A O 1
ATOM 2046 N N . ILE A 1 263 ? -2.309 10.387 1.721 1.00 92.75 263 ILE A N 1
ATOM 2047 C CA . ILE A 1 263 ? -3.338 9.487 2.259 1.00 92.75 263 ILE A CA 1
ATOM 2048 C C . ILE A 1 263 ? -3.634 9.841 3.721 1.00 92.75 263 ILE A C 1
ATOM 2050 O O . ILE A 1 263 ? -4.796 9.968 4.092 1.00 92.75 263 ILE A O 1
ATOM 2054 N N . ASN A 1 264 ? -2.599 10.074 4.535 1.00 91.38 264 ASN A N 1
ATOM 2055 C CA . ASN A 1 264 ? -2.763 10.371 5.961 1.00 91.38 264 ASN A CA 1
ATOM 2056 C C . ASN A 1 264 ? -3.551 11.676 6.218 1.00 91.38 264 ASN A C 1
ATOM 2058 O O . ASN A 1 264 ? -4.401 11.734 7.102 1.00 91.38 264 ASN A O 1
ATOM 2062 N N . ILE A 1 265 ? -3.329 12.725 5.416 1.00 92.12 265 ILE A N 1
ATOM 2063 C 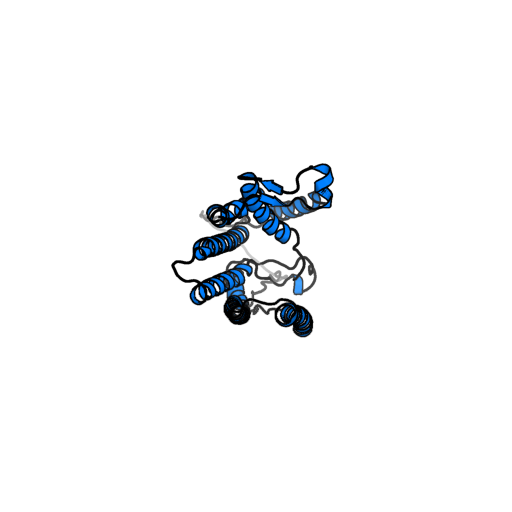CA . ILE A 1 265 ? -4.096 13.980 5.531 1.00 92.12 265 ILE A CA 1
ATOM 2064 C C . ILE A 1 265 ? -5.507 13.879 4.937 1.00 92.12 265 ILE A C 1
ATOM 2066 O O . ILE A 1 265 ? -6.369 14.687 5.282 1.00 92.12 265 ILE A O 1
ATOM 2070 N N . HIS A 1 266 ? -5.748 12.915 4.045 1.00 93.25 266 HIS A N 1
ATOM 2071 C CA . HIS A 1 266 ? -7.052 12.650 3.437 1.00 93.25 266 HIS A CA 1
ATOM 2072 C C . HIS A 1 266 ? -7.806 11.543 4.189 1.00 93.25 266 HIS A C 1
ATOM 2074 O O . HIS A 1 266 ? -8.368 10.628 3.594 1.00 93.25 266 HIS A O 1
ATOM 2080 N N . ALA A 1 267 ? -7.806 11.634 5.516 1.00 91.00 267 ALA A N 1
ATOM 2081 C CA . ALA A 1 267 ? -8.481 10.707 6.413 1.00 91.00 267 ALA A CA 1
ATOM 2082 C C . ALA A 1 267 ? -9.502 11.443 7.299 1.00 91.00 267 ALA A C 1
ATOM 2084 O O . ALA A 1 267 ? -9.687 12.659 7.206 1.00 91.00 267 ALA A O 1
ATOM 2085 N N . GLY A 1 268 ? -10.173 10.699 8.180 1.00 88.00 268 GLY A N 1
ATOM 2086 C CA . GLY A 1 268 ? -11.106 11.251 9.168 1.00 88.00 268 GLY A CA 1
ATOM 2087 C C . GLY A 1 268 ? -12.577 10.939 8.908 1.00 88.00 268 GLY A C 1
ATOM 2088 O O . GLY A 1 268 ? -13.420 11.399 9.672 1.00 88.00 268 GLY A O 1
ATOM 2089 N N . LEU A 1 269 ? -12.895 10.145 7.883 1.00 90.88 269 LEU A N 1
ATOM 2090 C CA . LEU A 1 269 ? -14.195 9.493 7.696 1.00 90.88 269 LEU A CA 1
ATOM 2091 C C . LEU A 1 269 ? -14.027 7.970 7.818 1.00 90.88 269 LEU A C 1
ATOM 2093 O O . LEU A 1 269 ? -12.916 7.459 7.725 1.00 90.88 269 LEU A O 1
ATOM 2097 N N . ASN A 1 270 ? -15.123 7.255 8.078 1.00 88.44 270 ASN A N 1
ATOM 2098 C CA . ASN A 1 270 ? -15.097 5.795 8.194 1.00 88.44 270 ASN A CA 1
ATOM 2099 C C . ASN A 1 270 ? -15.100 5.138 6.807 1.00 88.44 270 ASN A C 1
ATOM 2101 O O . ASN A 1 270 ? -16.111 5.229 6.104 1.00 88.44 270 ASN A O 1
ATOM 2105 N N . GLY A 1 271 ? -14.031 4.401 6.499 1.00 77.50 271 GLY A N 1
ATOM 2106 C CA . GLY A 1 271 ? -13.785 3.802 5.181 1.00 77.50 271 GLY A CA 1
ATOM 2107 C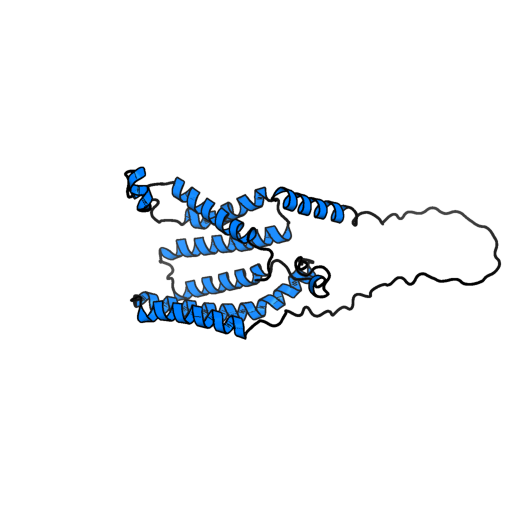 C . GLY A 1 271 ? -13.076 4.777 4.256 1.00 77.50 271 GLY A C 1
ATOM 2108 O O . GLY A 1 271 ? -13.275 4.623 3.035 1.00 77.50 271 GLY A O 1
#

Radius of gyration: 28.56 Å; chains: 1; bounding box: 50×47×102 Å

Secondary structure (DSSP, 8-state):
-HHHHHHHHHHHHHHHTTTT----------------------------------TT----PPPP-HHHHHHHHHHHHHHHHHIIIIIS---HHHHHHHHHHHHHHHHHHHHHHHHHHHHHHHHHHTT-EE--GGGTTSGGGGSPEEP-THHHHHHHHHHHHHHHHHHH--TT-THHHHHHHHHHHHHHHHHHHHHHHHHT--HHHHTTHHHHHTHHHHHH--S--EEEPPHHHHHHHS-SEEE-THHHHHHHHHHHHHHHHHHHHT--S--

pLDDT: mean 79.1, std 24.22, range [23.09, 98.38]

Organism: Noccaea caerulescens (NCBI:txid107243)

Foldseek 3Di:
DVVVVVVVVVVVVVVVVPVPDDDDDDDDDDDDDDDDDDDDDDDDDPPDPPPPPDPDPQDDDDDDPVVVVCVVVVVVVVVVCCCVPPVDDDDPLVVVLVVLLVVLVVVLVVQLVVVLSVVQVVQVVVVQWDFQPVQPPHPNRPDTHHPLSVLSSLVSVLVSLVVSCVVRDDPPDLVVQLSVLVSQLSVQVSVVVSVCSVVVDDPVVLLVSNLVSCVSNLVSDPDFQKDADPPVCCVVVVDGIDRPVVVSSVVVSNVSSCVVVVVVVVDSDDD